Protein AF-A0A1E2VBF6-F1 (afdb_monomer_lite)

Structure (mmCIF, N/CA/C/O backbone):
data_AF-A0A1E2VBF6-F1
#
_entry.id   AF-A0A1E2VBF6-F1
#
loop_
_atom_site.group_PDB
_atom_site.id
_atom_site.type_symbol
_atom_site.label_atom_id
_atom_site.label_alt_id
_atom_site.label_comp_id
_atom_site.label_asym_id
_atom_site.label_entity_id
_atom_site.label_seq_id
_atom_site.pdbx_PDB_ins_code
_atom_site.Cartn_x
_atom_site.Cartn_y
_atom_site.Cartn_z
_atom_site.occupancy
_atom_site.B_iso_or_equiv
_atom_site.auth_seq_id
_atom_site.auth_comp_id
_atom_site.auth_asym_id
_atom_site.auth_atom_id
_atom_site.pdbx_PDB_model_num
ATOM 1 N N . MET A 1 1 ? 8.366 21.392 -8.769 1.00 51.22 1 MET A N 1
ATOM 2 C CA . MET A 1 1 ? 9.262 20.841 -9.818 1.00 51.22 1 MET A CA 1
ATOM 3 C C . MET A 1 1 ? 8.440 20.683 -11.094 1.00 51.22 1 MET A C 1
ATOM 5 O O . MET A 1 1 ? 7.279 20.326 -10.967 1.00 51.22 1 MET A O 1
ATOM 9 N N . ASN A 1 2 ? 8.958 20.987 -12.291 1.00 71.38 2 ASN A N 1
ATOM 10 C CA . ASN A 1 2 ? 8.163 20.853 -13.524 1.00 71.38 2 ASN A CA 1
ATOM 11 C C . ASN A 1 2 ? 8.163 19.385 -13.995 1.00 71.38 2 ASN A C 1
ATOM 13 O O . ASN A 1 2 ? 9.169 18.916 -14.523 1.00 71.38 2 ASN A O 1
ATOM 17 N N . LEU A 1 3 ? 7.055 18.671 -13.764 1.00 70.75 3 LEU A N 1
ATOM 18 C CA . LEU A 1 3 ? 6.887 17.255 -14.113 1.00 70.75 3 LEU A CA 1
ATOM 19 C C . LEU A 1 3 ? 7.006 16.974 -15.612 1.00 70.75 3 LEU A C 1
ATOM 21 O O . LEU A 1 3 ? 7.548 15.943 -15.992 1.00 70.75 3 LEU A O 1
ATOM 25 N N . LEU A 1 4 ? 6.558 17.909 -16.452 1.00 73.44 4 LEU A N 1
ATOM 26 C CA . LEU A 1 4 ? 6.543 17.756 -17.910 1.00 73.44 4 LEU A CA 1
ATOM 27 C C . LEU A 1 4 ? 7.954 17.611 -18.500 1.00 73.44 4 LEU A C 1
ATOM 29 O O . LEU A 1 4 ? 8.133 16.994 -19.546 1.00 73.44 4 LEU A O 1
ATOM 33 N N . LYS A 1 5 ? 8.968 18.120 -17.790 1.00 79.81 5 LYS A N 1
ATOM 34 C CA . LYS A 1 5 ? 10.377 18.054 -18.199 1.00 79.81 5 LYS A CA 1
ATOM 35 C C . LYS A 1 5 ? 11.123 16.821 -17.682 1.00 79.81 5 LYS A C 1
ATOM 37 O O . LYS A 1 5 ? 12.281 16.636 -18.054 1.00 79.81 5 LYS A O 1
ATOM 42 N N . GLN A 1 6 ? 10.515 16.018 -16.806 1.00 80.56 6 GLN A N 1
ATOM 43 C CA . GLN A 1 6 ? 11.112 14.763 -16.340 1.00 80.56 6 GLN A CA 1
ATOM 44 C C . GLN A 1 6 ? 10.943 13.666 -17.389 1.00 80.56 6 GLN A C 1
ATOM 46 O O . GLN A 1 6 ? 10.017 13.714 -18.203 1.00 80.56 6 GLN A O 1
ATOM 51 N N . THR A 1 7 ? 11.823 12.663 -17.362 1.00 84.19 7 THR A N 1
ATOM 52 C CA . THR A 1 7 ? 11.667 11.510 -18.252 1.00 84.19 7 THR A CA 1
ATOM 53 C C . THR A 1 7 ? 10.579 10.570 -17.746 1.00 84.19 7 THR A C 1
ATOM 55 O O . THR A 1 7 ? 10.354 10.440 -16.540 1.00 84.19 7 THR A O 1
ATOM 58 N N . THR A 1 8 ? 9.911 9.876 -18.659 1.00 82.12 8 THR A N 1
ATOM 59 C CA . THR A 1 8 ? 8.864 8.892 -18.344 1.00 82.12 8 THR A CA 1
ATOM 60 C C . THR A 1 8 ? 9.372 7.804 -17.391 1.00 82.12 8 THR A C 1
ATOM 62 O O . THR A 1 8 ? 8.670 7.426 -16.456 1.00 82.12 8 THR A O 1
ATOM 65 N N . GLY A 1 9 ? 10.635 7.384 -17.532 1.00 78.81 9 GLY A N 1
ATOM 66 C CA . GLY A 1 9 ? 11.294 6.455 -16.613 1.00 78.81 9 GLY A CA 1
ATOM 67 C C . GLY A 1 9 ? 11.567 7.036 -15.219 1.00 78.81 9 GLY A C 1
ATOM 68 O O . GLY A 1 9 ? 11.432 6.322 -14.229 1.00 78.81 9 GLY A O 1
ATOM 69 N N . GLN A 1 10 ? 11.912 8.326 -15.107 1.00 79.50 10 GLN A N 1
ATOM 70 C CA . GLN A 1 10 ? 12.055 8.998 -13.806 1.00 79.50 10 GLN A CA 1
ATOM 71 C C . GLN A 1 10 ? 10.709 9.103 -13.092 1.00 79.50 10 GLN A C 1
ATOM 73 O O . GLN A 1 10 ? 10.627 8.833 -11.896 1.00 79.50 10 GLN A O 1
ATOM 78 N N . LEU A 1 11 ? 9.654 9.438 -13.835 1.00 76.31 11 LEU A N 1
ATOM 79 C CA . LEU A 1 11 ? 8.300 9.509 -13.302 1.00 76.31 11 LEU A CA 1
ATOM 80 C C . LEU A 1 11 ? 7.830 8.140 -12.812 1.00 76.31 11 LEU A C 1
ATOM 82 O O . LEU A 1 11 ? 7.411 8.024 -11.666 1.00 76.31 11 LEU A O 1
ATOM 86 N N . ALA A 1 12 ? 7.981 7.098 -13.631 1.00 73.75 12 ALA A N 1
ATOM 87 C CA . ALA A 1 12 ? 7.656 5.724 -13.258 1.00 73.75 12 ALA A CA 1
ATOM 88 C C . ALA A 1 12 ? 8.435 5.234 -12.023 1.00 73.75 12 ALA A C 1
ATOM 90 O O . ALA A 1 12 ? 7.898 4.484 -11.210 1.00 73.75 12 ALA A O 1
ATOM 91 N N . LEU A 1 13 ? 9.697 5.656 -11.873 1.00 69.19 13 LEU A N 1
ATOM 92 C CA . LEU A 1 13 ? 10.543 5.262 -10.747 1.00 69.19 13 LEU A CA 1
ATOM 93 C C . LEU A 1 13 ? 10.198 6.000 -9.451 1.00 69.19 13 LEU A C 1
ATOM 95 O O . LEU A 1 13 ? 10.276 5.394 -8.392 1.00 69.19 13 LEU A O 1
ATOM 99 N N . HIS A 1 14 ? 9.892 7.295 -9.511 1.00 66.00 14 HIS A N 1
ATOM 100 C CA . HIS A 1 14 ? 9.729 8.135 -8.318 1.00 66.00 14 HIS A CA 1
ATOM 101 C C . HIS A 1 14 ? 8.273 8.364 -7.916 1.00 66.00 14 HIS A C 1
ATOM 103 O O . HIS A 1 14 ? 8.009 8.852 -6.814 1.00 66.00 14 HIS A O 1
ATOM 109 N N . HIS A 1 15 ? 7.326 8.026 -8.790 1.00 68.94 15 HIS A N 1
ATOM 110 C CA . HIS A 1 15 ? 5.907 8.258 -8.570 1.00 68.94 15 HIS A CA 1
ATOM 111 C C . HIS A 1 15 ? 5.128 6.974 -8.843 1.00 68.94 15 HIS A C 1
ATOM 113 O O . HIS A 1 15 ? 4.793 6.686 -9.989 1.00 68.94 15 HIS A O 1
ATOM 119 N N . PRO A 1 16 ? 4.794 6.221 -7.783 1.00 56.22 16 PRO A N 1
ATOM 120 C CA . PRO A 1 16 ? 4.052 4.978 -7.865 1.00 56.22 16 PRO A CA 1
ATOM 121 C C . PRO A 1 16 ? 2.836 4.980 -8.780 1.00 56.22 16 PRO A C 1
ATOM 123 O O . PRO A 1 16 ? 2.654 4.059 -9.567 1.00 56.22 16 PRO A O 1
ATOM 126 N N . LEU A 1 17 ? 2.029 6.038 -8.694 1.00 63.69 17 LEU A N 1
ATOM 127 C CA . LEU A 1 17 ? 0.827 6.194 -9.509 1.00 63.69 17 LEU A CA 1
ATOM 128 C C . LEU A 1 17 ? 1.091 6.810 -10.880 1.00 63.69 17 LEU A C 1
ATOM 130 O O . LEU A 1 17 ? 0.200 6.825 -11.725 1.00 63.69 17 LEU A O 1
ATOM 134 N N . ALA A 1 18 ? 2.306 7.301 -11.134 1.00 70.25 18 ALA A N 1
ATOM 135 C CA . ALA A 1 18 ? 2.659 7.750 -12.467 1.00 70.25 18 ALA A CA 1
ATOM 136 C C . ALA A 1 18 ? 2.707 6.582 -13.446 1.00 70.25 18 ALA A C 1
ATOM 138 O O . ALA A 1 18 ? 2.327 6.795 -14.582 1.00 70.25 18 ALA A O 1
ATOM 139 N N . THR A 1 19 ? 3.077 5.357 -13.053 1.00 69.94 19 THR A N 1
ATOM 140 C CA . THR A 1 19 ? 3.040 4.213 -13.987 1.00 69.94 19 THR A CA 1
ATOM 141 C C . THR A 1 19 ? 1.629 3.957 -14.517 1.00 69.94 19 THR A C 1
ATOM 143 O O . THR A 1 19 ? 1.453 3.812 -15.725 1.00 69.94 19 THR A O 1
ATOM 146 N N . GLN A 1 20 ? 0.615 4.004 -13.646 1.00 69.69 20 GLN A N 1
ATOM 147 C CA . GLN A 1 20 ? -0.787 3.861 -14.043 1.00 69.69 20 GLN A CA 1
ATOM 148 C C . GLN A 1 20 ? -1.240 5.018 -14.945 1.00 69.69 20 GLN A C 1
ATOM 150 O O . GLN A 1 20 ? -1.849 4.788 -15.988 1.00 69.69 20 GLN A O 1
ATOM 155 N N . THR A 1 21 ? -0.929 6.265 -14.576 1.00 72.38 21 THR A N 1
ATOM 156 C CA . THR A 1 21 ? -1.291 7.432 -15.395 1.00 72.38 21 THR A CA 1
ATOM 157 C C . THR A 1 21 ? -0.583 7.401 -16.753 1.00 72.38 21 THR A C 1
ATOM 159 O O . THR A 1 21 ? -1.238 7.564 -17.775 1.00 72.38 21 THR A O 1
ATOM 162 N N . LEU A 1 22 ? 0.716 7.086 -16.799 1.00 77.62 22 LEU A N 1
ATOM 163 C CA . LEU A 1 22 ? 1.489 6.922 -18.036 1.00 77.62 22 LEU A CA 1
ATOM 164 C C . LEU A 1 22 ? 0.888 5.828 -18.929 1.00 77.62 22 LEU A C 1
ATOM 166 O O . LEU A 1 22 ? 0.765 6.024 -20.136 1.00 77.62 22 LEU A O 1
ATOM 170 N N . LYS A 1 23 ? 0.440 4.709 -18.350 1.00 74.69 23 LYS A N 1
ATOM 171 C CA . LYS A 1 23 ? -0.248 3.646 -19.092 1.00 74.69 23 LYS A CA 1
ATOM 172 C C . LYS A 1 23 ? -1.593 4.110 -19.656 1.00 74.69 23 LYS A C 1
ATOM 174 O O . LYS A 1 23 ? -1.859 3.885 -20.832 1.00 74.69 23 LYS A O 1
ATOM 179 N N . GLN A 1 24 ? -2.412 4.820 -18.874 1.00 74.56 24 GLN A N 1
ATOM 180 C CA . GLN A 1 24 ? -3.663 5.432 -19.359 1.00 74.56 24 GLN A CA 1
ATOM 181 C C . GLN A 1 24 ? -3.430 6.424 -20.509 1.00 74.56 24 GLN A C 1
ATOM 183 O O . GLN A 1 24 ? -4.311 6.623 -21.343 1.00 74.56 24 GLN A O 1
ATOM 188 N N . MET A 1 25 ? -2.239 7.022 -20.569 1.00 72.19 25 MET A N 1
ATOM 189 C CA . MET A 1 25 ? -1.806 7.931 -21.631 1.00 72.19 25 MET A CA 1
ATOM 190 C C . MET A 1 25 ? -1.227 7.214 -22.859 1.00 72.19 25 MET A C 1
ATOM 192 O O . MET A 1 25 ? -0.804 7.883 -23.797 1.00 72.19 25 MET A O 1
ATOM 196 N N . ASN A 1 26 ? -1.173 5.876 -22.862 1.00 74.81 26 ASN A N 1
ATOM 197 C CA . ASN A 1 26 ? -0.438 5.076 -23.848 1.00 74.81 26 ASN A CA 1
ATOM 198 C C . ASN A 1 26 ? 1.043 5.486 -23.980 1.00 74.81 26 ASN A C 1
ATOM 200 O O . ASN A 1 26 ? 1.630 5.389 -25.058 1.00 74.81 26 ASN A O 1
ATOM 204 N N . ILE A 1 27 ? 1.655 5.954 -22.889 1.00 81.75 27 ILE A N 1
ATOM 205 C CA . ILE A 1 27 ? 3.069 6.321 -22.857 1.00 81.75 27 ILE A CA 1
ATOM 206 C C . ILE A 1 27 ? 3.897 5.088 -22.510 1.00 81.75 27 ILE A C 1
ATOM 208 O O . ILE A 1 27 ? 3.855 4.576 -21.390 1.00 81.75 27 ILE A O 1
ATOM 212 N N . ASP A 1 28 ? 4.703 4.648 -23.472 1.00 80.50 28 ASP A N 1
ATOM 213 C CA . ASP A 1 28 ? 5.584 3.491 -23.339 1.00 80.50 28 ASP A CA 1
ATOM 214 C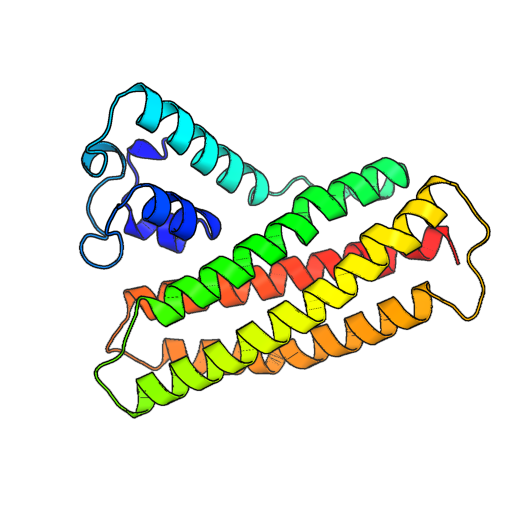 C . ASP A 1 28 ? 6.870 3.835 -22.568 1.00 80.50 28 ASP A C 1
ATOM 216 O O . ASP A 1 28 ? 7.967 3.960 -23.121 1.00 80.50 28 ASP A O 1
ATOM 220 N N . TYR A 1 29 ? 6.728 4.019 -21.257 1.00 82.62 29 TYR A N 1
ATOM 221 C CA . TYR A 1 29 ? 7.840 4.338 -20.360 1.00 82.62 29 TYR A CA 1
ATOM 222 C C . TYR A 1 29 ? 8.804 3.163 -20.137 1.00 82.62 29 TYR A C 1
ATOM 224 O O . TYR A 1 29 ? 9.914 3.378 -19.648 1.00 82.62 29 TYR A O 1
A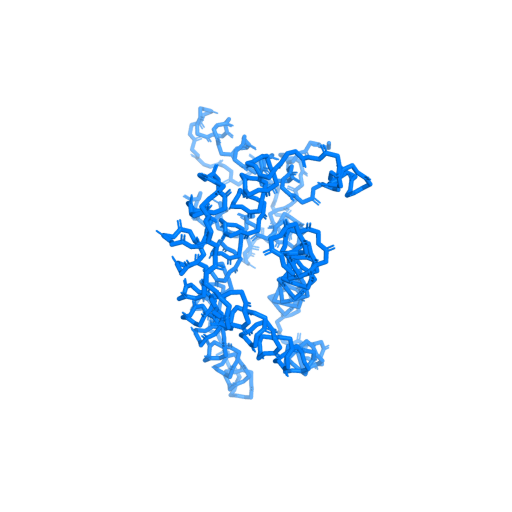TOM 232 N N . LEU A 1 30 ? 8.393 1.932 -20.466 1.00 78.88 30 LEU A N 1
ATOM 233 C CA . LEU A 1 30 ? 9.221 0.735 -20.327 1.00 78.88 30 LEU A CA 1
ATOM 234 C C . LEU A 1 30 ? 10.246 0.648 -21.459 1.00 78.88 30 LEU A C 1
ATOM 236 O O . LEU A 1 30 ? 11.426 0.417 -21.186 1.00 78.88 30 LEU A O 1
ATOM 240 N N . ASN A 1 31 ? 9.824 0.893 -22.703 1.00 80.25 31 ASN A N 1
ATOM 241 C CA . ASN A 1 31 ? 10.722 0.850 -23.858 1.00 80.25 31 ASN A CA 1
ATOM 242 C C . ASN A 1 31 ? 11.370 2.209 -24.164 1.00 80.25 31 ASN A C 1
ATOM 244 O O . ASN A 1 31 ? 12.471 2.241 -24.712 1.00 80.25 31 ASN A O 1
ATOM 248 N N . ASN A 1 32 ? 10.749 3.329 -23.766 1.00 80.62 32 ASN A N 1
ATOM 249 C CA . ASN A 1 32 ? 11.258 4.688 -24.009 1.00 80.62 32 ASN A CA 1
ATOM 250 C C . ASN A 1 32 ? 11.460 5.508 -22.712 1.00 80.62 32 ASN A C 1
ATOM 252 O O . ASN A 1 32 ? 10.979 6.639 -22.612 1.00 80.62 32 ASN A O 1
ATOM 256 N N . PRO A 1 33 ? 12.215 5.011 -21.709 1.00 80.56 33 PRO A N 1
ATOM 257 C CA . PRO A 1 33 ? 12.315 5.637 -20.382 1.00 80.56 33 PRO A CA 1
ATOM 258 C C . PRO A 1 33 ? 13.031 6.997 -20.357 1.00 80.56 33 PRO A C 1
ATOM 260 O O . PRO A 1 33 ? 12.987 7.705 -19.345 1.00 80.56 33 PRO A O 1
ATOM 263 N N . HIS A 1 34 ? 13.738 7.345 -21.435 1.00 84.25 34 HIS A N 1
ATOM 264 C CA . HIS A 1 34 ? 14.483 8.599 -21.579 1.00 84.25 34 HIS A CA 1
ATOM 265 C C . HIS A 1 34 ? 13.673 9.715 -22.246 1.00 84.25 34 HIS A C 1
ATOM 267 O O . HIS A 1 34 ? 14.097 10.868 -22.190 1.00 84.25 34 HIS A O 1
ATOM 273 N N . GLN A 1 35 ? 12.527 9.391 -22.852 1.00 85.06 35 GLN A N 1
ATOM 274 C CA . GLN A 1 35 ? 11.636 10.382 -23.449 1.00 85.06 35 GLN A CA 1
ATOM 275 C C . GLN A 1 35 ? 11.095 11.296 -22.349 1.00 85.06 35 GLN A C 1
ATOM 277 O O . GLN A 1 35 ? 10.715 10.814 -21.276 1.00 85.06 35 GLN A O 1
ATOM 282 N N . LYS A 1 36 ? 11.075 12.613 -22.576 1.00 85.81 36 LYS A N 1
ATOM 283 C CA . LYS A 1 36 ? 10.421 13.517 -21.624 1.00 85.81 36 LYS A CA 1
ATOM 284 C C . LYS A 1 36 ? 8.917 13.355 -21.690 1.00 85.81 36 LYS A C 1
ATOM 286 O O . LYS A 1 36 ? 8.367 13.070 -22.749 1.00 85.81 36 LYS A O 1
ATOM 291 N N . LEU A 1 37 ? 8.248 13.605 -20.572 1.00 79.44 37 LEU A N 1
ATOM 292 C CA . LEU A 1 37 ? 6.795 13.526 -20.519 1.00 79.44 37 LEU A CA 1
ATOM 293 C C . LEU A 1 37 ? 6.133 14.444 -21.562 1.00 79.44 37 LEU A C 1
ATOM 295 O O . LEU A 1 37 ? 5.248 13.987 -22.272 1.00 79.44 37 LEU A O 1
ATOM 299 N N . GLU A 1 38 ? 6.608 15.686 -21.717 1.00 81.56 38 GLU A N 1
ATOM 300 C CA . GLU A 1 38 ? 6.118 16.641 -22.731 1.00 81.56 38 GLU A CA 1
ATOM 301 C C . GLU A 1 38 ? 6.260 16.135 -24.177 1.00 81.56 38 GLU A C 1
ATOM 303 O O . GLU A 1 38 ? 5.438 16.452 -25.027 1.00 81.56 38 GLU A O 1
ATOM 308 N N . GLU A 1 39 ? 7.277 15.315 -24.446 1.00 80.56 39 GLU A N 1
ATOM 309 C CA . GLU A 1 39 ? 7.563 14.742 -25.768 1.00 80.56 39 GLU A CA 1
ATOM 310 C C . GLU A 1 39 ? 6.788 13.437 -26.015 1.00 80.56 39 GLU A C 1
ATOM 312 O O . GLU A 1 39 ? 6.703 12.977 -27.152 1.00 80.56 39 GLU A O 1
ATOM 317 N N . ALA A 1 40 ? 6.272 12.807 -24.956 1.00 75.00 40 ALA A N 1
ATOM 318 C CA . ALA A 1 40 ? 5.516 11.557 -25.012 1.00 75.00 40 ALA A CA 1
ATOM 319 C C . ALA A 1 40 ? 4.014 11.771 -25.246 1.00 75.00 40 ALA A C 1
ATOM 321 O O . ALA A 1 40 ? 3.311 10.840 -25.639 1.00 75.00 40 ALA A O 1
ATOM 322 N N . PHE A 1 41 ? 3.517 12.992 -25.038 1.00 74.69 41 PHE A N 1
ATOM 323 C CA . PHE A 1 41 ? 2.141 13.342 -25.357 1.00 74.69 41 PHE A CA 1
ATOM 324 C C . PHE A 1 41 ? 1.913 13.363 -26.868 1.00 74.69 41 PHE A C 1
ATOM 326 O O . PHE A 1 41 ? 2.524 14.137 -27.600 1.00 74.69 41 PHE A O 1
ATOM 333 N N . THR A 1 42 ? 0.979 12.533 -27.322 1.00 65.38 42 THR A N 1
ATOM 334 C CA . THR A 1 42 ? 0.476 12.542 -28.707 1.00 65.38 42 THR A CA 1
ATOM 335 C C . THR A 1 42 ? -0.960 13.078 -28.808 1.00 65.38 42 THR A C 1
ATOM 337 O O . THR A 1 42 ? -1.499 13.194 -29.908 1.00 65.38 42 THR A O 1
ATOM 340 N N . SER A 1 43 ? -1.564 13.422 -27.664 1.00 64.62 43 SER A N 1
ATOM 341 C CA . SER A 1 43 ? -2.959 13.857 -27.500 1.00 64.62 43 SER A CA 1
ATOM 342 C C . SER A 1 43 ? -3.112 15.386 -27.497 1.00 64.62 43 SER A C 1
ATOM 344 O O . SER A 1 43 ? -2.147 16.125 -27.685 1.00 64.62 43 SER A O 1
ATOM 346 N N . THR A 1 44 ? -4.338 15.874 -27.292 1.00 71.00 44 THR A N 1
ATOM 347 C CA . THR A 1 44 ? -4.643 17.314 -27.278 1.00 71.00 44 THR A CA 1
ATOM 348 C C . THR A 1 44 ? -4.039 18.038 -26.063 1.00 71.00 44 THR A C 1
ATOM 350 O O . THR A 1 44 ? -3.706 17.419 -25.050 1.00 71.00 44 THR A O 1
ATOM 353 N N . GLU A 1 45 ? -3.911 19.367 -26.141 1.00 70.38 45 GLU A N 1
ATOM 354 C CA . GLU A 1 45 ? -3.366 20.205 -25.056 1.00 70.38 45 GLU A CA 1
ATOM 355 C C . GLU A 1 45 ? -4.197 20.102 -23.757 1.00 70.38 45 GLU A C 1
ATOM 357 O O . GLU A 1 45 ? -3.640 20.087 -22.658 1.00 70.38 45 GLU A O 1
ATOM 362 N N . ASP A 1 46 ? -5.515 19.910 -23.874 1.00 67.81 46 ASP A N 1
ATOM 363 C CA . ASP A 1 46 ? -6.424 19.714 -22.738 1.00 67.81 46 ASP A CA 1
ATOM 364 C C . ASP A 1 46 ? -6.210 18.362 -22.031 1.00 67.81 46 ASP A C 1
ATOM 366 O O . ASP A 1 46 ? -6.234 18.292 -20.796 1.00 67.81 46 ASP A O 1
ATOM 370 N N . ASP A 1 47 ? -5.930 17.291 -22.787 1.00 67.69 47 ASP A N 1
ATOM 371 C CA . ASP A 1 47 ? -5.582 15.980 -22.220 1.00 67.69 47 ASP A CA 1
ATOM 372 C C . ASP A 1 47 ? -4.272 16.062 -21.427 1.00 67.69 47 ASP A C 1
ATOM 374 O O . ASP A 1 47 ? -4.162 15.529 -20.318 1.00 67.69 47 ASP A O 1
ATOM 378 N N . MET A 1 48 ? -3.296 16.803 -21.959 1.00 67.56 48 MET A N 1
ATOM 379 C CA . MET A 1 48 ? -2.018 17.058 -21.299 1.00 67.56 48 MET A CA 1
ATOM 380 C C . MET A 1 48 ? -2.188 17.813 -19.978 1.00 67.56 48 MET A C 1
ATOM 382 O O . MET A 1 48 ? -1.580 17.443 -18.968 1.00 67.56 48 MET A O 1
ATOM 386 N N . ILE A 1 49 ? -3.033 18.843 -19.941 1.00 69.94 49 ILE A N 1
ATOM 387 C CA . ILE A 1 49 ? -3.312 19.603 -18.716 1.00 69.94 49 ILE A CA 1
ATOM 388 C C . ILE A 1 49 ? -4.004 18.715 -17.679 1.00 69.94 49 ILE A C 1
ATOM 390 O O . ILE A 1 49 ? -3.541 18.625 -16.541 1.00 69.94 49 ILE A O 1
ATOM 394 N N . ARG A 1 50 ? -5.068 18.002 -18.057 1.00 70.44 50 ARG A N 1
ATOM 395 C CA . ARG A 1 50 ? -5.820 17.142 -17.131 1.00 70.44 50 ARG A CA 1
ATOM 396 C C . ARG A 1 50 ? -4.955 16.025 -16.542 1.00 70.44 50 ARG A C 1
ATOM 398 O O . ARG A 1 50 ? -5.040 15.732 -15.350 1.00 70.44 50 ARG A O 1
ATOM 405 N N . MET A 1 51 ? -4.104 15.408 -17.354 1.00 68.31 51 MET A N 1
ATOM 406 C CA . MET A 1 51 ? -3.277 14.280 -16.916 1.00 68.31 51 MET A CA 1
ATOM 407 C C . MET A 1 51 ? -2.014 14.728 -16.175 1.00 68.31 51 MET A C 1
ATOM 409 O O . MET A 1 51 ? -1.600 14.077 -15.216 1.00 68.31 51 MET A O 1
ATOM 413 N N . SER A 1 52 ? -1.441 15.885 -16.519 1.00 66.69 52 SER A N 1
ATOM 414 C CA . SER A 1 52 ? -0.393 16.496 -15.692 1.00 66.69 52 SER A CA 1
ATOM 415 C C . SER A 1 52 ? -0.924 16.904 -14.316 1.00 66.69 52 SER A C 1
ATOM 417 O O . SER A 1 52 ? -0.235 16.687 -13.323 1.00 66.69 52 SER A O 1
ATOM 419 N N . GLN A 1 53 ? -2.169 17.383 -14.217 1.00 69.31 53 GLN A N 1
ATOM 420 C CA . GLN A 1 53 ? -2.837 17.609 -12.932 1.00 69.31 53 GLN A CA 1
ATOM 421 C C . GLN A 1 53 ? -2.997 16.314 -12.129 1.00 69.31 53 GLN A C 1
ATOM 423 O O . GLN A 1 53 ? -2.703 16.321 -10.938 1.00 69.31 53 GLN A O 1
ATOM 428 N N . GLN A 1 54 ? -3.371 15.195 -12.761 1.00 68.69 54 GLN A N 1
ATOM 429 C CA . GLN A 1 54 ? -3.405 13.892 -12.083 1.00 68.69 54 GLN A CA 1
ATOM 430 C C . GLN A 1 54 ? -2.022 13.470 -11.570 1.00 68.69 54 GLN A C 1
ATOM 432 O O . GLN A 1 54 ? -1.907 13.047 -10.425 1.00 68.69 54 GLN A O 1
ATOM 437 N N . LEU A 1 55 ? -0.958 13.641 -12.360 1.00 66.56 55 LEU A N 1
ATOM 438 C CA . LEU A 1 55 ? 0.414 13.345 -11.927 1.00 66.56 55 LEU A CA 1
ATOM 439 C C . LEU A 1 55 ? 0.884 14.251 -10.775 1.00 66.56 55 LEU A C 1
ATOM 441 O O . LEU A 1 55 ? 1.563 13.778 -9.864 1.00 66.56 55 LEU A O 1
ATOM 445 N N . ILE A 1 56 ? 0.511 15.534 -10.783 1.00 64.75 56 ILE A N 1
ATOM 446 C CA . ILE A 1 56 ? 0.778 16.471 -9.678 1.00 64.75 56 ILE A CA 1
ATOM 447 C C . ILE A 1 56 ? -0.001 16.056 -8.433 1.00 64.75 56 ILE A C 1
ATOM 449 O O . ILE A 1 56 ? 0.562 16.021 -7.343 1.00 64.75 56 ILE A O 1
ATOM 453 N N . GLN A 1 57 ? -1.274 15.698 -8.583 1.00 65.38 57 GLN A N 1
ATOM 454 C CA . GLN A 1 57 ? -2.092 15.236 -7.472 1.00 65.38 57 GLN A CA 1
ATOM 455 C C . GLN A 1 57 ? -1.477 13.970 -6.865 1.00 65.38 57 GLN A C 1
ATOM 457 O O . GLN A 1 57 ? -1.223 13.955 -5.665 1.00 65.38 57 GLN A O 1
ATOM 462 N N . ASN A 1 58 ? -1.080 13.006 -7.706 1.00 63.72 58 ASN A N 1
ATOM 463 C CA . ASN A 1 58 ? -0.299 11.808 -7.367 1.00 63.72 58 ASN A CA 1
ATOM 464 C C . ASN A 1 58 ? 1.010 12.126 -6.613 1.00 63.72 58 ASN A C 1
ATOM 466 O O . ASN A 1 58 ? 1.373 11.405 -5.686 1.00 63.72 58 ASN A O 1
ATOM 470 N N . GLN A 1 59 ? 1.708 13.213 -6.960 1.00 60.75 59 GLN A N 1
ATOM 471 C CA . GLN A 1 59 ? 2.871 13.699 -6.208 1.00 60.75 59 GLN A CA 1
ATOM 472 C C . GLN A 1 59 ? 2.510 14.285 -4.841 1.00 60.75 59 GLN A C 1
ATOM 474 O O . GLN A 1 59 ? 3.242 14.057 -3.879 1.00 60.75 59 GLN A O 1
ATOM 479 N N . CYS A 1 60 ? 1.407 15.026 -4.735 1.00 53.53 60 CYS A N 1
ATOM 480 C CA . CYS A 1 60 ? 0.946 15.597 -3.470 1.00 53.53 60 CYS A CA 1
ATOM 481 C C . CYS A 1 60 ? 0.563 14.517 -2.446 1.00 53.53 60 CYS A C 1
ATOM 483 O O . CYS A 1 60 ? 0.772 14.727 -1.257 1.00 53.53 60 CYS A O 1
ATOM 485 N N . TYR A 1 61 ? 0.098 13.339 -2.881 1.00 53.19 61 TYR A N 1
ATOM 486 C CA . TYR A 1 61 ? -0.079 12.192 -1.975 1.00 53.19 61 TYR A CA 1
ATOM 487 C C . TYR A 1 61 ? 1.253 11.662 -1.418 1.00 53.19 61 TYR A C 1
ATOM 489 O O . TYR A 1 61 ? 1.280 11.073 -0.343 1.00 53.19 61 TYR A O 1
ATOM 497 N N . ALA A 1 62 ? 2.367 11.847 -2.132 1.00 48.94 62 ALA A N 1
ATOM 498 C CA . ALA A 1 62 ? 3.687 11.388 -1.701 1.00 48.94 62 ALA A CA 1
ATOM 499 C C . ALA A 1 62 ? 4.461 12.432 -0.878 1.00 48.94 62 ALA A C 1
ATOM 501 O O . ALA A 1 62 ? 5.402 12.049 -0.181 1.00 48.94 62 ALA A O 1
ATOM 502 N N . SER A 1 63 ? 4.101 13.720 -0.956 1.00 45.28 63 SER A N 1
ATOM 503 C CA . SER A 1 63 ? 4.724 14.756 -0.129 1.00 45.28 63 SER A CA 1
ATOM 504 C C . SER A 1 63 ? 4.282 14.613 1.322 1.00 45.28 63 SER A C 1
ATOM 506 O O . SER A 1 63 ? 3.086 14.554 1.594 1.00 45.28 63 SER A O 1
ATOM 508 N N . GLU A 1 64 ? 5.264 14.574 2.218 1.00 47.4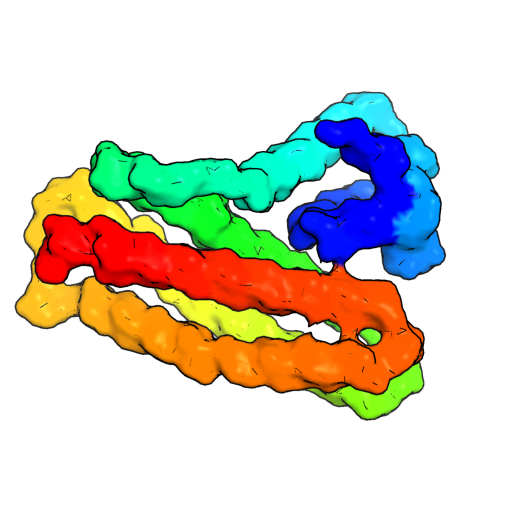7 64 GLU A N 1
ATOM 509 C CA . GLU A 1 64 ? 5.131 14.584 3.674 1.00 47.47 64 GLU A CA 1
ATOM 510 C C . GLU A 1 64 ? 4.215 15.743 4.107 1.00 47.47 64 GLU A C 1
ATOM 512 O O . GLU A 1 64 ? 4.655 16.882 4.269 1.00 47.47 64 GLU A O 1
ATOM 517 N N . GLN A 1 65 ? 2.913 15.477 4.263 1.00 51.06 65 GLN A N 1
ATOM 518 C CA . GLN A 1 65 ? 2.152 16.235 5.243 1.00 51.06 65 GLN A CA 1
ATOM 519 C C . GLN A 1 65 ? 2.759 15.867 6.587 1.00 51.06 65 GLN A C 1
ATOM 521 O O . GLN A 1 65 ? 2.930 14.691 6.892 1.00 51.06 65 GLN A O 1
ATOM 526 N N . ASP A 1 66 ? 3.185 16.888 7.319 1.00 51.53 66 ASP A N 1
ATOM 527 C CA . ASP A 1 66 ? 3.854 16.731 8.596 1.00 51.53 66 ASP A CA 1
ATOM 528 C C . ASP A 1 66 ? 2.913 15.976 9.551 1.00 51.53 66 ASP A C 1
ATOM 530 O O . ASP A 1 66 ? 1.942 16.539 10.068 1.00 51.53 66 ASP A O 1
ATOM 534 N N . ASP A 1 67 ? 3.183 14.678 9.750 1.00 58.69 67 ASP A N 1
ATOM 535 C CA . ASP A 1 67 ? 2.435 13.784 10.647 1.00 58.69 67 ASP A CA 1
ATOM 536 C C . ASP A 1 67 ? 2.398 14.332 12.095 1.00 58.69 67 ASP A C 1
ATOM 538 O O . ASP A 1 67 ? 1.632 13.852 12.938 1.00 58.69 67 ASP A O 1
ATOM 542 N N . SER A 1 68 ? 3.198 15.368 12.388 1.00 60.03 68 SER A N 1
ATOM 543 C CA . SER A 1 68 ? 3.267 16.098 13.654 1.00 60.03 68 SER A CA 1
ATOM 544 C C . SER A 1 68 ? 1.902 16.559 14.183 1.00 60.03 68 SER A C 1
ATOM 546 O O . SER A 1 68 ? 1.702 16.546 15.400 1.00 60.03 68 SER A O 1
ATOM 548 N N . ASN A 1 69 ? 0.932 16.854 13.306 1.00 77.19 69 ASN A N 1
ATOM 549 C CA . ASN A 1 69 ? -0.385 17.373 13.700 1.00 77.19 69 ASN A CA 1
ATOM 550 C C . ASN A 1 69 ? -1.522 16.334 13.700 1.00 77.19 69 ASN A C 1
ATOM 552 O O . ASN A 1 69 ? -2.651 16.673 14.059 1.00 77.19 69 ASN A O 1
ATOM 556 N N . LEU A 1 70 ? -1.276 15.059 13.367 1.00 80.12 70 LEU A N 1
ATOM 557 C CA . LEU A 1 70 ? -2.348 14.043 13.300 1.00 80.12 70 LEU A CA 1
ATOM 558 C C . LEU A 1 70 ? -3.066 13.820 14.640 1.00 80.12 70 LEU A C 1
ATOM 560 O O . LEU A 1 70 ? -4.235 13.438 14.683 1.00 80.12 70 LEU A O 1
ATOM 564 N N . LYS A 1 71 ? -2.387 14.086 15.761 1.00 79.75 71 LYS A N 1
ATOM 565 C CA . LYS A 1 71 ? -2.990 14.005 17.101 1.00 79.75 71 LYS A CA 1
ATOM 566 C C . LYS A 1 71 ? -4.023 15.104 17.356 1.00 79.75 71 LYS A C 1
ATOM 568 O O . LYS A 1 71 ? -4.910 14.900 18.179 1.00 79.75 71 LYS A O 1
ATOM 573 N N . GLU A 1 72 ? -3.926 16.228 16.653 1.00 86.81 72 GLU A N 1
ATOM 574 C CA . GLU A 1 72 ? -4.850 17.361 16.772 1.00 86.81 72 GLU A CA 1
ATOM 575 C C . GLU A 1 72 ? -6.110 17.178 15.919 1.00 86.81 72 GLU A C 1
ATOM 577 O O . GLU A 1 72 ? -7.112 17.860 16.133 1.00 86.81 72 GLU A O 1
ATOM 582 N N . TYR A 1 73 ? -6.092 16.237 14.970 1.00 88.94 73 TYR A N 1
ATOM 583 C CA . TYR A 1 73 ? -7.242 15.961 14.119 1.00 88.94 73 TYR A CA 1
ATOM 584 C C . TYR A 1 73 ? -8.396 15.425 14.966 1.00 88.94 73 TYR A C 1
ATOM 586 O O . TYR A 1 73 ? -8.219 14.536 15.810 1.00 88.94 73 TYR A O 1
ATOM 594 N N . SER A 1 74 ? -9.612 15.905 14.695 1.00 93.25 74 SER A N 1
ATOM 595 C CA . SER A 1 74 ? -10.827 15.227 15.154 1.00 93.25 74 SER A CA 1
ATOM 596 C C . SER A 1 74 ? -10.884 13.804 14.589 1.00 93.25 74 SER A C 1
ATOM 598 O O . SER A 1 74 ? -10.227 13.492 13.597 1.00 93.25 74 SER A O 1
ATOM 600 N N . THR A 1 75 ? -11.670 12.921 15.208 1.00 93.81 75 THR A N 1
ATOM 601 C CA . THR A 1 75 ? -11.813 11.538 14.721 1.00 93.81 75 THR A CA 1
ATOM 602 C C . THR A 1 75 ? -12.236 11.500 13.254 1.00 93.81 75 THR A C 1
ATOM 604 O O . THR A 1 75 ? -11.639 10.761 12.479 1.00 93.81 75 THR A O 1
ATOM 607 N N . SER A 1 76 ? -13.209 12.323 12.853 1.00 94.12 76 SER A N 1
ATOM 608 C CA . SER A 1 76 ? -13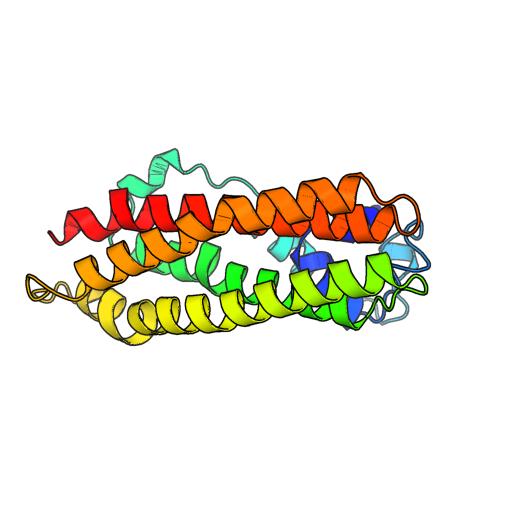.671 12.363 11.464 1.00 94.12 76 SER A CA 1
ATOM 609 C C . SER A 1 76 ? -12.572 12.818 10.507 1.00 94.12 76 SER A C 1
ATOM 611 O O . SER A 1 76 ? -12.357 12.159 9.502 1.00 94.12 76 SER A O 1
ATOM 613 N N . GLN A 1 77 ? -11.816 13.866 10.854 1.00 92.19 77 GLN A N 1
ATOM 614 C CA . GLN A 1 77 ? -10.688 14.321 10.030 1.00 92.19 77 GLN A CA 1
ATOM 615 C C . GLN A 1 77 ? -9.599 13.253 9.893 1.00 92.19 77 GLN A C 1
ATOM 617 O O . GLN A 1 77 ? -9.015 13.113 8.824 1.00 92.19 77 GLN A O 1
ATOM 622 N N . LEU A 1 78 ? -9.313 12.509 10.966 1.00 90.38 78 LEU A N 1
ATOM 623 C CA . LEU A 1 78 ? -8.312 11.446 10.932 1.00 90.38 78 LEU A CA 1
ATOM 624 C C . LEU A 1 78 ? -8.770 10.264 10.070 1.00 90.38 78 LEU A C 1
ATOM 626 O O . LEU A 1 78 ? -7.974 9.745 9.297 1.00 90.38 78 LEU A O 1
ATOM 630 N N . ILE A 1 79 ? -10.046 9.883 10.154 1.00 95.25 79 ILE A N 1
ATOM 631 C CA . ILE A 1 79 ? -10.643 8.861 9.285 1.00 95.25 79 ILE A CA 1
ATOM 632 C C . ILE A 1 79 ? -10.614 9.317 7.823 1.00 95.25 79 ILE A C 1
ATOM 634 O O . ILE A 1 79 ? -10.130 8.578 6.973 1.00 95.25 79 ILE A O 1
ATOM 638 N N . ASP A 1 80 ? -11.057 10.541 7.523 1.00 90.44 80 ASP A N 1
ATOM 639 C CA . ASP A 1 80 ? -11.037 11.079 6.156 1.00 90.44 80 ASP A CA 1
ATOM 640 C C . ASP A 1 80 ? -9.609 11.099 5.589 1.00 90.44 80 ASP A C 1
ATOM 642 O O . ASP A 1 80 ? -9.388 10.745 4.428 1.00 90.44 80 ASP A O 1
ATOM 646 N N . TYR A 1 81 ? -8.625 11.453 6.424 1.00 87.44 81 TYR A N 1
ATOM 647 C CA . TYR A 1 81 ? -7.210 11.377 6.073 1.00 87.44 81 TYR A CA 1
ATOM 648 C C . TYR A 1 81 ? -6.770 9.940 5.779 1.00 87.44 81 TYR A C 1
ATOM 650 O O . TYR A 1 81 ? -6.149 9.717 4.745 1.00 87.44 81 TYR A O 1
ATOM 658 N N . ILE A 1 82 ? -7.113 8.963 6.625 1.00 90.31 82 ILE A N 1
ATOM 659 C CA . ILE A 1 82 ? -6.756 7.551 6.415 1.00 90.31 82 ILE A CA 1
ATOM 660 C C . ILE A 1 82 ? -7.339 7.016 5.104 1.00 90.31 82 ILE A C 1
ATOM 662 O O . ILE A 1 82 ? -6.617 6.439 4.285 1.00 90.31 82 ILE A O 1
ATOM 666 N N . LEU A 1 83 ? -8.622 7.282 4.861 1.00 91.50 83 LEU A N 1
ATOM 667 C CA . LEU A 1 83 ? -9.324 6.860 3.652 1.00 91.50 83 LEU A CA 1
ATOM 668 C C . LEU A 1 83 ? -8.663 7.416 2.389 1.00 91.50 83 LEU A C 1
ATOM 670 O O . LEU A 1 83 ? -8.388 6.684 1.434 1.00 91.50 83 LEU A O 1
ATOM 674 N N . TRP A 1 84 ? -8.386 8.718 2.393 1.00 85.31 84 TRP A N 1
ATOM 675 C CA . TRP A 1 84 ? -7.830 9.417 1.242 1.00 85.31 84 TRP A CA 1
ATOM 676 C C . TRP A 1 84 ? -6.337 9.125 1.033 1.00 85.31 84 TRP A C 1
ATOM 678 O O . TRP A 1 84 ? -5.910 8.865 -0.093 1.00 85.31 84 TRP A O 1
ATOM 688 N N . ARG A 1 85 ? -5.528 9.155 2.098 1.00 83.31 85 ARG A N 1
ATOM 689 C CA . ARG A 1 85 ? -4.065 9.034 2.014 1.00 83.31 85 ARG A CA 1
ATOM 690 C C . ARG A 1 85 ? -3.589 7.590 1.955 1.00 83.31 85 ARG A C 1
ATOM 692 O O . ARG A 1 85 ? -2.585 7.341 1.287 1.00 83.31 85 ARG A O 1
ATOM 699 N N . TYR A 1 86 ? -4.253 6.663 2.642 1.00 88.88 86 TYR A N 1
ATOM 700 C CA . TYR A 1 86 ? -3.799 5.276 2.751 1.00 88.88 86 TYR A CA 1
ATOM 701 C C . TYR A 1 86 ? -4.718 4.313 2.016 1.00 88.88 86 TYR A C 1
ATOM 703 O O . TYR A 1 86 ? -4.242 3.666 1.091 1.00 88.88 86 TYR A O 1
ATOM 711 N N . HIS A 1 87 ? -6.019 4.249 2.309 1.00 95.75 87 HIS A N 1
ATOM 712 C CA . HIS A 1 87 ? -6.872 3.207 1.715 1.00 95.75 87 HIS A CA 1
ATOM 713 C C . HIS A 1 87 ? -6.963 3.317 0.192 1.00 95.75 87 HIS A C 1
ATOM 715 O O . HIS A 1 87 ? -6.694 2.362 -0.542 1.00 95.75 87 HIS A O 1
ATOM 721 N N . GLN A 1 88 ? -7.305 4.507 -0.310 1.00 87.62 88 GLN A N 1
ATOM 722 C CA . GLN A 1 88 ? -7.331 4.768 -1.749 1.00 87.62 88 GLN A CA 1
ATOM 723 C C . GLN A 1 88 ? -5.956 4.519 -2.386 1.00 87.62 88 GLN A C 1
ATOM 725 O O . GLN A 1 88 ? -5.857 3.975 -3.489 1.00 87.62 88 GLN A O 1
ATOM 730 N N . TRP A 1 89 ? -4.892 4.899 -1.682 1.00 86.00 89 TRP A N 1
ATOM 731 C CA . TRP A 1 89 ? -3.529 4.796 -2.177 1.00 86.00 89 TRP A CA 1
ATOM 732 C C . TRP A 1 89 ? -3.031 3.351 -2.242 1.00 86.00 89 TRP A C 1
ATOM 734 O O . TRP A 1 89 ? -2.445 2.964 -3.247 1.00 86.00 89 TRP A O 1
ATOM 744 N N . HIS A 1 90 ? -3.316 2.522 -1.238 1.00 93.44 90 HIS A N 1
ATOM 745 C CA . HIS A 1 90 ? -2.956 1.106 -1.216 1.00 93.44 90 HIS A CA 1
ATOM 746 C C . HIS A 1 90 ? -3.616 0.337 -2.354 1.00 93.44 90 HIS A C 1
ATOM 748 O O . HIS A 1 90 ? -2.933 -0.415 -3.051 1.00 93.44 90 HIS A O 1
ATOM 754 N N . ARG A 1 91 ? -4.907 0.588 -2.613 1.00 92.62 91 ARG A N 1
ATOM 755 C CA . ARG A 1 91 ? -5.611 0.028 -3.779 1.00 92.62 91 ARG A CA 1
ATOM 756 C C . ARG A 1 91 ? -4.882 0.365 -5.075 1.00 92.62 91 ARG A C 1
ATOM 758 O O . ARG A 1 91 ? -4.640 -0.506 -5.906 1.00 92.62 91 ARG A O 1
ATOM 765 N N . ALA A 1 92 ? -4.489 1.625 -5.234 1.00 84.31 92 ALA A N 1
ATOM 766 C CA . ALA A 1 92 ? -3.799 2.083 -6.429 1.00 84.31 92 ALA A CA 1
ATOM 767 C C . ALA A 1 92 ? -2.364 1.517 -6.541 1.00 84.31 92 ALA A C 1
ATOM 769 O O . ALA A 1 92 ? -1.971 1.067 -7.616 1.00 84.31 92 ALA A O 1
ATOM 770 N N . GLN A 1 93 ? -1.609 1.448 -5.438 1.00 87.94 93 GLN A N 1
ATOM 771 C CA . GLN A 1 93 ? -0.270 0.844 -5.377 1.00 87.94 93 GLN A CA 1
ATOM 772 C C . GLN A 1 93 ? -0.284 -0.637 -5.769 1.00 87.94 93 GLN A C 1
ATOM 774 O O . GLN A 1 93 ? 0.529 -1.073 -6.584 1.00 87.94 93 GLN A O 1
ATOM 779 N N . LEU A 1 94 ? -1.201 -1.409 -5.186 1.00 93.31 94 LEU A N 1
ATOM 780 C CA . LEU A 1 94 ? -1.304 -2.846 -5.419 1.00 93.31 94 LEU A CA 1
ATOM 781 C C . LEU A 1 94 ? -1.752 -3.147 -6.851 1.00 93.31 94 LEU A C 1
ATOM 783 O O . LEU A 1 94 ? -1.129 -3.974 -7.515 1.00 93.31 94 LEU A O 1
ATOM 787 N N . ASN A 1 95 ? -2.736 -2.408 -7.372 1.00 88.94 95 ASN A N 1
ATOM 788 C CA . ASN A 1 95 ? -3.143 -2.521 -8.774 1.00 88.94 95 ASN A CA 1
ATOM 789 C C . ASN A 1 95 ? -1.987 -2.192 -9.731 1.00 88.94 95 ASN A C 1
ATOM 791 O O . ASN A 1 95 ? -1.735 -2.947 -10.667 1.00 88.94 95 ASN A O 1
ATOM 795 N N . ALA A 1 96 ? -1.232 -1.119 -9.471 1.00 84.94 96 ALA A N 1
ATOM 796 C CA . ALA A 1 96 ? -0.079 -0.754 -10.292 1.00 84.94 96 ALA A CA 1
ATOM 797 C C . ALA A 1 96 ? 1.024 -1.831 -10.277 1.00 84.94 96 ALA A C 1
ATOM 799 O O . ALA A 1 96 ? 1.672 -2.060 -11.298 1.00 84.94 96 ALA A O 1
ATOM 800 N N . LEU A 1 97 ? 1.238 -2.509 -9.143 1.00 91.06 97 LEU A N 1
ATOM 801 C CA . LEU A 1 97 ? 2.171 -3.635 -9.040 1.00 91.06 97 LEU A CA 1
ATOM 802 C C . LEU A 1 97 ? 1.708 -4.849 -9.856 1.00 91.06 97 LEU A C 1
ATOM 804 O O . LEU A 1 97 ? 2.532 -5.447 -10.546 1.00 91.06 97 LEU A O 1
ATOM 808 N N . VAL A 1 98 ? 0.417 -5.199 -9.800 1.00 89.00 98 VAL A N 1
ATOM 809 C CA . VAL A 1 98 ? -0.162 -6.281 -10.619 1.00 89.00 98 VAL A CA 1
ATOM 810 C C . VAL A 1 98 ? 0.013 -5.968 -12.103 1.00 89.00 98 VAL A C 1
ATOM 812 O O . VAL A 1 98 ? 0.587 -6.774 -12.831 1.00 89.00 98 VAL A O 1
ATOM 815 N N . GLU A 1 99 ? -0.388 -4.771 -12.535 1.00 86.44 99 GLU A N 1
ATOM 816 C CA . GLU A 1 99 ? -0.273 -4.353 -13.935 1.00 86.44 99 GLU A CA 1
ATOM 817 C C . GLU A 1 99 ? 1.178 -4.381 -14.429 1.00 86.44 99 GLU A C 1
ATOM 819 O O . GLU A 1 99 ? 1.450 -4.904 -15.507 1.00 86.44 99 GLU A O 1
ATOM 824 N N . LEU A 1 100 ? 2.126 -3.882 -13.629 1.00 86.38 100 LEU A N 1
ATOM 825 C CA . LEU A 1 100 ? 3.546 -3.894 -13.986 1.00 86.38 100 LEU A CA 1
ATOM 826 C C . LEU A 1 100 ? 4.082 -5.320 -14.185 1.00 86.38 100 LEU A C 1
ATOM 828 O O . LEU A 1 100 ? 4.899 -5.556 -15.079 1.00 86.38 100 LEU A O 1
ATOM 832 N N . LEU A 1 101 ? 3.647 -6.266 -13.350 1.00 87.38 101 LEU A N 1
ATOM 833 C CA . LEU A 1 101 ? 4.041 -7.673 -13.447 1.00 87.38 101 LEU A CA 1
ATOM 834 C C . LEU A 1 101 ? 3.382 -8.378 -14.634 1.00 87.38 101 LEU A C 1
ATOM 836 O O . LEU A 1 101 ? 3.977 -9.305 -15.182 1.00 87.38 101 LEU A O 1
ATOM 840 N N . ASP A 1 102 ? 2.177 -7.981 -15.027 1.00 84.69 102 ASP A N 1
ATOM 841 C CA . ASP A 1 102 ? 1.464 -8.555 -16.172 1.00 84.69 102 ASP A CA 1
ATOM 842 C C . ASP A 1 102 ? 2.004 -8.033 -17.509 1.00 84.69 102 ASP A C 1
ATOM 844 O O . ASP A 1 102 ? 2.179 -8.811 -18.447 1.00 84.69 102 ASP A O 1
ATOM 848 N N . ASP A 1 103 ? 2.363 -6.750 -17.570 1.00 81.75 103 ASP A N 1
ATOM 849 C CA . ASP A 1 103 ? 2.892 -6.107 -18.778 1.00 81.75 103 ASP A CA 1
ATOM 850 C C . ASP A 1 103 ? 4.364 -6.458 -19.059 1.00 81.75 103 ASP A C 1
ATOM 852 O O . ASP A 1 103 ? 4.869 -6.177 -20.148 1.00 81.75 103 ASP A O 1
ATOM 856 N N . THR A 1 104 ? 5.072 -7.071 -18.101 1.00 78.62 104 THR A N 1
ATOM 857 C CA . THR A 1 104 ? 6.513 -7.352 -18.220 1.00 78.62 104 THR A CA 1
ATOM 858 C C . THR A 1 104 ? 6.832 -8.853 -18.240 1.00 78.62 104 THR A C 1
ATOM 860 O O . THR A 1 104 ? 7.394 -9.379 -17.272 1.00 78.62 104 THR A O 1
ATOM 863 N N . PRO A 1 105 ? 6.562 -9.573 -19.345 1.00 74.69 105 PRO A N 1
ATOM 864 C CA . PRO A 1 105 ? 6.991 -10.959 -19.476 1.00 74.69 105 PRO A CA 1
ATOM 865 C C . PRO A 1 105 ? 8.526 -11.049 -19.493 1.00 74.69 105 PRO A C 1
ATOM 867 O O . PRO A 1 105 ? 9.199 -10.366 -20.267 1.00 74.69 105 PRO A O 1
ATOM 870 N N . SER A 1 106 ? 9.111 -11.903 -18.648 1.00 75.62 106 SER A N 1
ATOM 871 C CA . SER A 1 106 ? 10.544 -12.219 -18.727 1.00 75.62 106 SER A CA 1
ATOM 872 C C . SER A 1 106 ? 10.825 -13.318 -19.756 1.00 75.62 106 SER A C 1
ATOM 874 O O . SER A 1 106 ? 10.010 -14.211 -19.951 1.00 75.62 106 SER A O 1
ATOM 876 N N . GLN A 1 107 ? 11.993 -13.271 -20.404 1.00 74.94 107 GLN A N 1
ATOM 877 C CA . GLN A 1 107 ? 12.485 -14.321 -21.309 1.00 74.94 107 GLN A CA 1
ATOM 878 C C . GLN A 1 107 ? 13.364 -15.369 -20.598 1.00 74.94 107 GLN A C 1
ATOM 880 O O . GLN A 1 107 ? 13.849 -16.294 -21.243 1.00 74.94 107 GLN A O 1
ATOM 885 N N . HIS A 1 108 ? 13.584 -15.223 -19.286 1.00 81.25 108 HIS A N 1
ATOM 886 C CA . HIS A 1 108 ? 14.425 -16.112 -18.482 1.00 81.25 108 HIS A CA 1
ATOM 887 C C . HIS A 1 108 ? 13.603 -16.823 -17.401 1.00 81.25 108 HIS A C 1
ATOM 889 O O . HIS A 1 108 ? 12.951 -16.162 -16.592 1.00 81.25 108 HIS A O 1
ATOM 895 N N . ASP A 1 109 ? 13.691 -18.153 -17.342 1.00 83.44 109 ASP A N 1
ATOM 896 C CA . ASP A 1 109 ? 12.865 -19.006 -16.470 1.00 83.44 109 ASP A CA 1
ATOM 897 C C . ASP A 1 109 ? 12.951 -18.632 -14.979 1.00 83.44 109 ASP A C 1
ATOM 899 O O . ASP A 1 109 ? 11.928 -18.496 -14.306 1.00 83.44 109 ASP A O 1
ATOM 903 N N . ASP A 1 110 ? 14.158 -18.387 -14.455 1.00 83.56 110 ASP A N 1
ATOM 904 C CA . ASP A 1 110 ? 14.351 -18.014 -13.043 1.00 83.56 110 ASP A CA 1
ATOM 905 C C . ASP A 1 110 ? 13.672 -16.686 -12.694 1.00 83.56 110 ASP A C 1
ATOM 907 O O . ASP A 1 110 ? 13.122 -16.504 -11.602 1.00 83.56 110 ASP A O 1
ATOM 911 N N . GLN A 1 111 ? 13.677 -15.749 -13.639 1.00 82.44 111 GLN A N 1
ATOM 912 C CA . GLN A 1 111 ? 13.036 -14.460 -13.458 1.00 82.44 111 GLN A CA 1
ATOM 913 C C . GLN A 1 111 ? 11.519 -14.559 -13.626 1.00 82.44 111 GLN A C 1
ATOM 915 O O . GLN A 1 111 ? 10.795 -13.947 -12.842 1.00 82.44 111 GLN A O 1
ATOM 920 N N . GLN A 1 112 ? 11.030 -15.345 -14.589 1.00 86.25 112 GLN A N 1
ATOM 921 C CA . GLN A 1 112 ? 9.602 -15.644 -14.713 1.00 86.25 112 GLN A CA 1
ATOM 922 C C . GLN A 1 112 ? 9.060 -16.257 -13.418 1.00 86.25 112 GLN A C 1
ATOM 924 O O . GLN A 1 112 ? 7.980 -15.885 -12.953 1.00 86.25 112 GLN A O 1
ATOM 929 N N . ARG A 1 113 ? 9.833 -17.150 -12.790 1.00 90.38 113 ARG A N 1
ATOM 930 C CA . ARG A 1 113 ? 9.490 -17.737 -11.496 1.00 90.38 113 ARG A CA 1
ATOM 931 C C . ARG A 1 113 ? 9.435 -16.687 -10.388 1.00 90.38 113 ARG A C 1
ATOM 933 O O . ARG A 1 113 ? 8.437 -16.631 -9.677 1.00 90.38 113 ARG A O 1
ATOM 940 N N . LEU A 1 114 ? 10.453 -15.829 -10.265 1.00 91.56 114 LEU A N 1
ATOM 941 C CA . LEU A 1 114 ? 10.450 -14.736 -9.282 1.00 91.56 114 LEU A CA 1
ATOM 942 C C . LEU A 1 114 ? 9.256 -13.789 -9.485 1.00 91.56 114 LEU A C 1
ATOM 944 O O . LEU A 1 114 ? 8.563 -13.472 -8.524 1.00 91.56 114 LEU A O 1
ATOM 948 N N . GLN A 1 115 ? 8.981 -13.366 -10.720 1.00 90.56 115 GLN A N 1
ATOM 949 C CA . GLN A 1 115 ? 7.832 -12.510 -11.031 1.00 90.56 115 GLN A CA 1
ATOM 950 C C . GLN A 1 115 ? 6.504 -13.194 -10.695 1.00 90.56 115 GLN A C 1
ATOM 952 O O . GLN A 1 115 ? 5.614 -12.547 -10.154 1.00 90.56 115 GLN A O 1
ATOM 957 N N . SER A 1 116 ? 6.380 -14.498 -10.953 1.00 91.56 116 SER A N 1
ATOM 958 C CA . SER A 1 116 ? 5.180 -15.272 -10.608 1.00 91.56 116 SER A CA 1
ATOM 959 C C . SER A 1 116 ? 4.975 -15.377 -9.095 1.00 91.56 116 SER A C 1
ATOM 961 O O . SER A 1 116 ? 3.851 -15.234 -8.619 1.00 91.56 116 SER A O 1
ATOM 963 N N . GLU A 1 117 ? 6.052 -15.577 -8.332 1.00 95.38 117 GLU A N 1
ATOM 964 C CA . GLU A 1 117 ? 6.020 -15.579 -6.864 1.00 95.38 117 GLU A CA 1
ATOM 965 C C . GLU A 1 117 ? 5.597 -14.206 -6.314 1.00 95.38 117 GLU A C 1
ATOM 967 O O . GLU A 1 117 ? 4.719 -14.138 -5.452 1.00 95.38 117 GLU A O 1
ATOM 972 N N . ILE A 1 118 ? 6.154 -13.113 -6.855 1.00 95.69 118 ILE A N 1
ATOM 973 C CA . ILE A 1 118 ? 5.755 -11.746 -6.486 1.00 95.69 118 ILE A CA 1
ATOM 974 C C . ILE A 1 118 ? 4.284 -11.511 -6.849 1.00 95.69 118 ILE A C 1
ATOM 976 O O . ILE A 1 118 ? 3.529 -11.019 -6.018 1.00 95.69 118 ILE A O 1
ATOM 980 N N . ARG A 1 119 ? 3.847 -11.893 -8.055 1.00 94.31 119 ARG A N 1
ATOM 981 C CA . ARG A 1 119 ? 2.462 -11.709 -8.514 1.00 94.31 119 ARG A CA 1
ATOM 982 C C . ARG A 1 119 ? 1.473 -12.422 -7.595 1.00 94.31 119 ARG A C 1
ATOM 984 O O . ARG A 1 119 ? 0.507 -11.810 -7.147 1.00 94.31 119 ARG A O 1
ATOM 991 N N . ALA A 1 120 ? 1.730 -13.689 -7.271 1.00 95.56 120 ALA A N 1
ATOM 992 C CA . ALA A 1 120 ? 0.887 -14.457 -6.357 1.00 95.56 120 ALA A CA 1
ATOM 993 C C . ALA A 1 120 ? 0.801 -13.797 -4.971 1.00 95.56 120 ALA A C 1
ATOM 995 O O . ALA A 1 120 ? -0.287 -13.681 -4.408 1.00 95.56 120 ALA A O 1
ATOM 996 N N . PHE A 1 121 ? 1.933 -13.310 -4.453 1.00 97.50 121 PHE A N 1
ATOM 997 C CA . PHE A 1 121 ? 1.970 -12.575 -3.194 1.00 97.50 121 PHE A CA 1
ATOM 998 C C . PHE A 1 121 ? 1.144 -11.283 -3.259 1.00 97.50 121 PHE A C 1
ATOM 1000 O O . PHE A 1 121 ? 0.292 -11.071 -2.403 1.00 97.50 121 PHE A O 1
ATOM 1007 N N . ILE A 1 122 ? 1.331 -10.449 -4.287 1.00 96.88 122 ILE A N 1
ATOM 1008 C CA . ILE A 1 122 ? 0.603 -9.180 -4.437 1.00 96.88 122 ILE A CA 1
ATOM 1009 C C . ILE A 1 122 ? -0.905 -9.401 -4.586 1.00 96.88 122 ILE A C 1
ATOM 1011 O O . ILE A 1 122 ? -1.679 -8.664 -3.977 1.00 96.88 122 ILE A O 1
ATOM 1015 N N . HIS A 1 123 ? -1.349 -10.429 -5.313 1.00 95.38 123 HIS A N 1
ATOM 1016 C CA . HIS A 1 123 ? -2.777 -10.754 -5.378 1.00 95.38 123 HIS A CA 1
ATOM 1017 C C . HIS A 1 123 ? -3.354 -11.128 -4.013 1.00 95.38 123 HIS A C 1
ATOM 1019 O O . HIS A 1 123 ? -4.427 -10.640 -3.662 1.00 95.38 123 HIS A O 1
ATOM 1025 N N . ALA A 1 124 ? -2.642 -11.947 -3.233 1.00 96.69 124 ALA A N 1
ATOM 1026 C CA . ALA A 1 124 ? -3.066 -12.288 -1.879 1.00 96.69 124 ALA A CA 1
ATOM 1027 C C . ALA A 1 124 ? -3.145 -11.034 -0.991 1.00 96.69 124 ALA A C 1
ATOM 1029 O O . ALA A 1 124 ? -4.168 -10.801 -0.358 1.00 96.69 124 ALA A O 1
ATOM 1030 N N . GLN A 1 125 ? -2.123 -10.168 -1.031 1.00 97.06 125 GLN A N 1
ATOM 1031 C CA . GLN A 1 125 ? -2.131 -8.891 -0.303 1.00 97.06 125 GLN A CA 1
ATOM 1032 C C . GLN A 1 125 ? -3.293 -7.985 -0.712 1.00 97.06 125 GLN A C 1
ATOM 1034 O O . GLN A 1 125 ? -3.899 -7.349 0.142 1.00 97.06 125 GLN A O 1
ATOM 1039 N N . THR A 1 126 ? -3.615 -7.939 -2.005 1.00 95.81 126 THR A N 1
ATOM 1040 C CA . THR A 1 126 ? -4.728 -7.136 -2.527 1.00 95.81 126 THR A CA 1
ATOM 1041 C C . THR A 1 126 ? -6.055 -7.605 -1.965 1.00 95.81 126 THR A C 1
ATOM 1043 O O . THR A 1 126 ? -6.846 -6.786 -1.512 1.00 95.81 126 THR A O 1
ATOM 1046 N N . LEU A 1 127 ? -6.289 -8.917 -1.960 1.00 96.88 127 LEU A N 1
ATOM 1047 C CA . LEU A 1 127 ? -7.523 -9.477 -1.430 1.00 96.88 127 LEU A CA 1
ATOM 1048 C C . LEU A 1 127 ? -7.641 -9.256 0.082 1.00 96.88 127 LEU A C 1
ATOM 1050 O O . LEU A 1 127 ? -8.677 -8.782 0.544 1.00 96.88 127 LEU A O 1
ATOM 1054 N N . ASP A 1 128 ? -6.588 -9.586 0.831 1.00 97.50 128 ASP A N 1
ATOM 1055 C CA . ASP A 1 128 ? -6.598 -9.517 2.292 1.00 97.50 128 ASP A CA 1
ATOM 1056 C C . ASP A 1 128 ? -6.753 -8.067 2.773 1.00 97.50 128 ASP A C 1
ATOM 1058 O O . ASP A 1 128 ? -7.621 -7.779 3.599 1.00 97.50 128 ASP A O 1
ATOM 1062 N N . LEU A 1 129 ? -5.968 -7.138 2.209 1.00 98.25 129 LEU A N 1
ATOM 1063 C CA . LEU A 1 129 ? -6.014 -5.730 2.599 1.00 98.25 129 LEU A CA 1
ATOM 1064 C C . LEU A 1 129 ? -7.324 -5.060 2.163 1.00 98.25 129 LEU A C 1
ATOM 1066 O O . LEU A 1 129 ? -7.864 -4.253 2.910 1.00 98.25 129 LEU A O 1
ATOM 1070 N N . GLU A 1 130 ? -7.885 -5.406 0.998 1.00 98.12 130 GLU A N 1
ATOM 1071 C CA . GLU A 1 130 ? -9.196 -4.886 0.584 1.00 98.12 130 GLU A CA 1
ATOM 1072 C C . GLU A 1 130 ? -10.300 -5.328 1.546 1.00 98.12 130 GLU A C 1
ATOM 1074 O O . GLU A 1 130 ? -11.109 -4.508 1.976 1.00 98.12 130 GLU A O 1
ATOM 1079 N N . GLN A 1 131 ? -10.332 -6.610 1.921 1.00 98.12 131 GLN A N 1
ATOM 1080 C CA . GLN A 1 131 ? -11.315 -7.108 2.885 1.00 98.12 131 GLN A CA 1
ATOM 1081 C C . GLN A 1 131 ? -11.171 -6.426 4.245 1.00 98.12 131 GLN A C 1
ATOM 1083 O O . GLN A 1 131 ? -12.178 -6.109 4.881 1.00 98.12 131 GLN A O 1
ATOM 1088 N N . HIS A 1 132 ? -9.933 -6.215 4.691 1.00 98.44 132 HIS A N 1
ATOM 1089 C CA . HIS A 1 132 ? -9.616 -5.471 5.901 1.00 98.44 132 HIS A CA 1
ATOM 1090 C C . HIS A 1 132 ? -10.178 -4.041 5.846 1.00 98.44 132 HIS A C 1
ATOM 1092 O O . HIS A 1 132 ? -11.088 -3.717 6.612 1.00 98.44 132 HIS A O 1
ATOM 1098 N N . MET A 1 133 ? -9.755 -3.252 4.853 1.00 98.56 133 MET A N 1
ATOM 1099 C CA . MET A 1 133 ? -10.181 -1.861 4.663 1.00 98.56 133 MET A CA 1
ATOM 1100 C C . MET A 1 133 ? -11.702 -1.728 4.503 1.00 98.56 133 MET A C 1
ATOM 1102 O O . MET A 1 133 ? -12.296 -0.774 4.998 1.00 98.56 133 MET A O 1
ATOM 1106 N N . GLN A 1 134 ? -12.373 -2.695 3.866 1.00 98.38 134 GLN A N 1
ATOM 1107 C CA . GLN A 1 134 ? -13.836 -2.696 3.742 1.00 98.38 134 GLN A CA 1
ATOM 1108 C C . GLN A 1 134 ? -14.558 -2.854 5.081 1.00 98.38 134 GLN A C 1
ATOM 1110 O O . GLN A 1 134 ? -15.609 -2.243 5.278 1.00 98.38 134 GLN A O 1
ATOM 1115 N N . LYS A 1 135 ? -14.034 -3.658 6.016 1.00 97.81 135 LYS A N 1
ATOM 1116 C CA . LYS A 1 135 ? -14.625 -3.766 7.364 1.00 97.81 135 LYS A CA 1
ATOM 1117 C C . LYS A 1 135 ? -14.517 -2.442 8.107 1.00 97.81 135 LYS A C 1
ATOM 1119 O O . LYS A 1 135 ? -15.441 -2.068 8.834 1.00 97.81 135 LYS A O 1
ATOM 1124 N N . GLU A 1 136 ? -13.420 -1.730 7.907 1.00 98.19 136 GLU A N 1
ATOM 1125 C CA . GLU A 1 136 ? -13.216 -0.426 8.514 1.00 98.19 136 GLU A CA 1
ATOM 1126 C C . GLU A 1 136 ? -14.141 0.622 7.902 1.00 98.19 136 GLU A C 1
ATOM 1128 O O . GLU A 1 136 ? -14.953 1.213 8.611 1.00 98.19 136 GLU A O 1
ATOM 1133 N N . GLU A 1 137 ? -14.107 0.761 6.578 1.00 98.38 137 GLU A N 1
ATOM 1134 C CA . GLU A 1 137 ? -14.912 1.702 5.797 1.00 98.38 137 GLU A CA 1
ATOM 1135 C C . GLU A 1 137 ? -16.418 1.521 5.995 1.00 98.38 137 GLU A C 1
ATOM 1137 O O . GLU A 1 137 ? -17.148 2.498 6.163 1.00 98.38 137 GLU A O 1
ATOM 1142 N N . ALA A 1 138 ? -16.902 0.277 5.967 1.00 97.44 138 ALA A N 1
ATOM 1143 C CA . ALA A 1 138 ? -18.334 0.001 5.988 1.00 97.44 138 ALA A CA 1
ATOM 1144 C C . ALA A 1 138 ? -18.921 -0.060 7.403 1.00 97.44 138 ALA A C 1
ATOM 1146 O O . ALA A 1 138 ? -20.119 0.175 7.566 1.00 97.44 138 ALA A O 1
ATOM 1147 N N . ILE A 1 139 ? -18.114 -0.402 8.414 1.00 94.75 139 ILE A N 1
ATOM 1148 C CA . ILE A 1 139 ? -18.608 -0.695 9.766 1.00 94.75 139 ILE A CA 1
ATOM 1149 C C . ILE A 1 139 ? -17.868 0.119 10.826 1.00 94.75 139 ILE A C 1
ATOM 1151 O O . ILE A 1 139 ? -18.495 0.916 11.527 1.00 94.75 139 ILE A O 1
ATOM 1155 N N . LEU A 1 140 ? -16.553 -0.071 10.974 1.00 95.81 140 LEU A N 1
ATOM 1156 C CA . LEU A 1 140 ? -15.826 0.454 12.134 1.00 95.81 140 LEU A CA 1
ATOM 1157 C C . LEU A 1 140 ? -15.743 1.985 12.141 1.00 95.81 140 LEU A C 1
ATOM 1159 O O . LEU A 1 140 ? -16.066 2.614 13.151 1.00 95.81 140 LEU A O 1
ATOM 1163 N N . PHE A 1 141 ? -15.357 2.591 11.021 1.00 97.00 141 PHE A N 1
ATOM 1164 C CA . PHE A 1 141 ? -15.240 4.039 10.886 1.00 97.00 141 PHE A CA 1
ATOM 1165 C C . PHE A 1 141 ? -16.591 4.751 11.032 1.00 97.00 141 PHE A C 1
ATOM 1167 O O . PHE A 1 141 ? -16.655 5.690 11.830 1.00 97.00 141 PHE A O 1
ATOM 1174 N N . PRO A 1 142 ? -17.697 4.299 10.401 1.00 95.38 142 PRO A N 1
ATOM 1175 C CA . PRO A 1 142 ? -19.020 4.860 10.673 1.00 95.38 142 PRO A CA 1
ATOM 1176 C C . PRO A 1 142 ? -19.413 4.818 12.156 1.00 95.38 142 PRO A C 1
ATOM 1178 O O . PRO A 1 142 ? -19.922 5.808 12.687 1.00 95.38 142 PRO A O 1
ATOM 1181 N N . MET A 1 143 ? -19.137 3.711 12.859 1.00 93.50 143 MET A N 1
ATOM 1182 C CA . MET A 1 143 ? -19.407 3.609 14.300 1.00 93.50 143 MET A CA 1
ATOM 1183 C C . MET A 1 143 ? -18.596 4.630 15.112 1.00 93.50 143 MET A C 1
ATOM 1185 O O . MET A 1 143 ? -19.149 5.275 16.007 1.00 93.50 143 MET A O 1
ATOM 1189 N N . MET A 1 144 ? -17.311 4.811 14.784 1.00 94.38 144 MET A N 1
ATOM 1190 C CA . MET A 1 144 ? -16.429 5.800 15.420 1.00 94.38 144 MET A CA 1
ATOM 1191 C C . MET A 1 144 ? -16.889 7.240 15.160 1.00 94.38 144 MET A C 1
ATOM 1193 O O . MET A 1 144 ? -16.935 8.044 16.090 1.00 94.38 144 MET A O 1
ATOM 1197 N N . GLN A 1 145 ? -17.275 7.570 13.924 1.00 92.69 145 GLN A N 1
ATOM 1198 C CA . GLN A 1 145 ? -17.766 8.904 13.553 1.00 92.69 145 GLN A CA 1
ATOM 1199 C C . GLN A 1 145 ? -19.079 9.259 14.261 1.00 92.69 145 GLN A C 1
ATOM 1201 O O . GLN A 1 145 ? -19.285 10.405 14.655 1.00 92.69 145 GLN A O 1
ATOM 1206 N N . GLN A 1 146 ? -19.954 8.273 14.470 1.00 91.12 146 GLN A N 1
ATOM 1207 C CA . GLN A 1 146 ? -21.201 8.441 15.223 1.00 91.12 146 GLN A CA 1
ATOM 1208 C C . GLN A 1 146 ? -20.990 8.459 16.745 1.00 91.12 146 GLN A C 1
ATOM 1210 O O . GLN A 1 146 ? -21.961 8.589 17.489 1.00 91.12 146 GLN A O 1
ATOM 1215 N N . ASN A 1 147 ? -19.745 8.307 17.214 1.00 80.75 147 ASN A N 1
ATOM 1216 C CA . ASN A 1 147 ? -19.394 8.143 18.624 1.00 80.75 147 ASN A CA 1
ATOM 1217 C C . ASN A 1 147 ? -20.225 7.039 19.310 1.00 80.75 147 ASN A C 1
ATOM 1219 O O . ASN A 1 147 ? -20.618 7.152 20.474 1.00 80.75 147 ASN A O 1
ATOM 1223 N N . SER A 1 148 ? -20.546 5.987 18.551 1.00 79.44 148 SER A N 1
ATOM 1224 C CA . SER A 1 148 ? -21.306 4.843 19.042 1.00 79.44 148 SER A CA 1
ATOM 1225 C C . SER A 1 148 ? -20.446 4.008 19.985 1.00 79.44 148 SER A C 1
ATOM 1227 O O . SER A 1 148 ? -19.232 3.905 19.815 1.00 79.44 148 SER A O 1
ATOM 1229 N N . ALA A 1 149 ? -21.075 3.364 20.970 1.00 79.50 149 ALA A N 1
ATOM 1230 C CA . ALA A 1 149 ? -20.371 2.429 21.838 1.00 79.50 149 ALA A CA 1
ATOM 1231 C C . ALA A 1 149 ? -19.830 1.252 21.009 1.00 79.50 149 ALA A C 1
ATOM 1233 O O . ALA A 1 149 ? -20.601 0.464 20.461 1.00 79.50 149 ALA A O 1
ATOM 1234 N N . ILE A 1 150 ? -18.504 1.131 20.924 1.00 83.75 150 ILE A N 1
ATOM 1235 C CA . ILE A 1 150 ? -17.852 0.011 20.244 1.00 83.75 150 ILE A CA 1
ATOM 1236 C C . ILE A 1 150 ? -17.825 -1.188 21.207 1.00 83.75 150 ILE A C 1
ATOM 1238 O O . ILE A 1 150 ? -17.285 -1.060 22.312 1.00 83.75 150 ILE A O 1
ATOM 1242 N N . PRO A 1 151 ? -18.397 -2.351 20.835 1.00 78.94 151 PRO A N 1
ATOM 1243 C CA . PRO A 1 151 ? -18.391 -3.540 21.686 1.00 78.94 151 PRO A CA 1
ATOM 1244 C C . PRO A 1 151 ? -16.965 -3.987 22.051 1.00 78.94 151 PRO A C 1
ATOM 1246 O O . PRO A 1 151 ? -16.069 -3.945 21.206 1.00 78.94 151 PRO A O 1
ATOM 1249 N N . LYS A 1 152 ? -16.756 -4.455 23.293 1.00 75.44 152 LYS A N 1
ATOM 1250 C CA . LYS A 1 152 ? -15.476 -5.008 23.782 1.00 75.44 152 LYS A CA 1
ATOM 1251 C C . LYS A 1 152 ? -15.666 -6.399 24.431 1.00 75.44 152 LYS A C 1
ATOM 1253 O O . LYS A 1 152 ? -16.594 -6.531 25.230 1.00 75.44 152 LYS A O 1
ATOM 1258 N N . PRO A 1 153 ? -14.775 -7.391 24.182 1.00 68.62 153 PRO A N 1
ATOM 1259 C CA . PRO A 1 153 ? -13.811 -7.435 23.075 1.00 68.62 153 PRO A CA 1
ATOM 1260 C C . PRO A 1 153 ? -14.561 -7.400 21.740 1.00 68.62 153 PRO A C 1
ATOM 1262 O O . PRO A 1 153 ? -15.700 -7.857 21.660 1.00 68.62 153 PRO A O 1
ATOM 1265 N N . GLY A 1 154 ? -13.974 -6.811 20.705 1.00 85.12 154 GLY A N 1
ATOM 1266 C CA . GLY A 1 154 ? -14.761 -6.526 19.511 1.00 85.12 154 GLY A CA 1
ATOM 1267 C C . GLY A 1 154 ? -13.956 -6.035 18.316 1.00 85.12 154 GLY A C 1
ATOM 1268 O O . GLY A 1 154 ? -12.781 -6.382 18.201 1.00 85.12 154 GLY A O 1
ATOM 1269 N N . PRO A 1 155 ? -14.580 -5.248 17.423 1.00 91.00 155 PRO A N 1
ATOM 1270 C CA . PRO A 1 155 ? -14.055 -4.946 16.090 1.00 91.00 155 PRO A CA 1
ATOM 1271 C C . PRO A 1 155 ? -12.600 -4.459 16.054 1.00 91.00 155 PRO A C 1
ATOM 1273 O O . PRO A 1 155 ? -11.822 -4.953 15.246 1.00 91.00 155 PRO A O 1
ATOM 1276 N N . ILE A 1 156 ? -12.201 -3.578 16.980 1.00 94.25 156 ILE A N 1
ATOM 1277 C CA . ILE A 1 156 ? -10.827 -3.043 17.045 1.00 94.25 156 ILE A CA 1
ATOM 1278 C C . ILE A 1 156 ? -9.790 -4.154 17.271 1.00 94.25 156 ILE A C 1
ATOM 1280 O O . ILE A 1 156 ? -8.753 -4.162 16.620 1.00 94.25 156 ILE A O 1
ATOM 1284 N N . GLN A 1 157 ? -10.061 -5.128 18.147 1.00 93.50 157 GLN A N 1
ATOM 1285 C CA . GLN A 1 157 ? -9.109 -6.220 18.405 1.00 93.50 157 GLN A CA 1
ATOM 1286 C C . GLN A 1 157 ? -8.932 -7.129 17.185 1.00 93.50 157 GLN A C 1
ATOM 1288 O O . GLN A 1 157 ? -7.841 -7.650 16.963 1.00 93.50 157 GLN A O 1
ATOM 1293 N N . VAL A 1 158 ? -9.992 -7.302 16.389 1.00 94.81 158 VAL A N 1
ATOM 1294 C CA . VAL A 1 158 ? -9.920 -8.042 15.125 1.00 94.81 158 VAL A CA 1
ATOM 1295 C C . VAL A 1 158 ? -9.043 -7.286 14.126 1.00 94.81 158 VAL A C 1
ATOM 1297 O O . VAL A 1 158 ? -8.135 -7.894 13.567 1.00 94.81 158 VAL A O 1
ATOM 1300 N N . MET A 1 159 ? -9.229 -5.967 13.970 1.00 97.12 159 MET A N 1
ATOM 1301 C CA . MET A 1 159 ? -8.389 -5.154 13.072 1.00 97.12 159 MET A CA 1
ATOM 1302 C C . MET A 1 159 ? -6.922 -5.159 13.513 1.00 97.12 159 MET A C 1
ATOM 1304 O O . MET A 1 159 ? -6.043 -5.427 12.704 1.00 97.12 159 MET A O 1
ATOM 1308 N N . MET A 1 160 ? -6.640 -5.009 14.813 1.00 96.00 160 MET A N 1
ATOM 1309 C CA . MET A 1 160 ? -5.270 -5.098 15.336 1.00 96.00 160 MET A CA 1
ATOM 1310 C C . MET A 1 160 ? -4.612 -6.457 15.057 1.00 96.00 160 MET A C 1
ATOM 1312 O O . MET A 1 160 ? -3.425 -6.514 14.741 1.00 96.00 160 MET A O 1
ATOM 1316 N N . ARG A 1 161 ? -5.364 -7.562 15.139 1.00 96.94 161 ARG A N 1
ATOM 1317 C CA . ARG A 1 161 ? -4.830 -8.888 14.805 1.00 96.94 161 ARG A CA 1
ATOM 1318 C C . ARG A 1 161 ? -4.539 -9.028 13.311 1.00 96.94 161 ARG A C 1
ATOM 1320 O O . ARG A 1 161 ? -3.562 -9.669 12.935 1.00 96.94 161 ARG A O 1
ATOM 1327 N N . GLU A 1 162 ? -5.374 -8.444 12.465 1.00 97.94 162 GLU A N 1
ATOM 1328 C CA . GLU A 1 162 ? -5.146 -8.407 11.020 1.00 97.94 162 GLU A CA 1
ATOM 1329 C C . GLU A 1 162 ? -3.942 -7.529 10.658 1.00 97.94 162 GLU A C 1
ATOM 1331 O O . GLU A 1 162 ? -3.126 -7.932 9.830 1.00 97.94 162 GLU A O 1
ATOM 1336 N N . HIS A 1 163 ? -3.729 -6.415 11.363 1.00 98.12 163 HIS A N 1
ATOM 1337 C CA . HIS A 1 163 ? -2.506 -5.615 11.256 1.00 98.12 163 HIS A CA 1
ATOM 1338 C C . HIS A 1 163 ? -1.245 -6.424 11.560 1.00 98.12 163 HIS A C 1
ATOM 1340 O O . HIS A 1 163 ? -0.279 -6.357 10.801 1.00 98.12 163 HIS A O 1
ATOM 1346 N N . GLU A 1 164 ? -1.249 -7.229 12.627 1.00 97.75 164 GLU A N 1
ATOM 1347 C CA . GLU A 1 164 ? -0.127 -8.125 12.938 1.00 97.75 164 GLU A CA 1
ATOM 1348 C C . GLU A 1 164 ? 0.139 -9.118 11.797 1.00 97.75 164 GLU A C 1
ATOM 1350 O O . GLU A 1 164 ? 1.296 -9.392 11.468 1.00 97.75 164 GLU A O 1
ATOM 1355 N N . ILE A 1 165 ? -0.919 -9.640 11.166 1.00 97.62 165 ILE A N 1
ATOM 1356 C CA . ILE A 1 165 ? -0.799 -10.549 10.020 1.00 97.62 165 ILE A CA 1
ATOM 1357 C C . ILE A 1 165 ? -0.156 -9.824 8.832 1.00 97.62 165 ILE A C 1
ATOM 1359 O O . ILE A 1 165 ? 0.839 -10.326 8.304 1.00 97.62 165 ILE A O 1
ATOM 1363 N N . HIS A 1 166 ? -0.634 -8.633 8.464 1.00 97.19 166 HIS A N 1
ATOM 1364 C CA . HIS A 1 166 ? -0.041 -7.837 7.384 1.00 97.19 166 HIS A CA 1
ATOM 1365 C C . HIS A 1 166 ? 1.431 -7.488 7.656 1.00 97.19 166 HIS A C 1
ATOM 1367 O O . HIS A 1 166 ? 2.296 -7.679 6.800 1.00 97.19 166 HIS A O 1
ATOM 1373 N N . GLN A 1 167 ? 1.762 -7.056 8.875 1.00 96.44 167 GLN A N 1
ATOM 1374 C CA . GLN A 1 167 ? 3.144 -6.744 9.257 1.00 96.44 167 GLN A CA 1
ATOM 1375 C C . GLN A 1 167 ? 4.049 -7.983 9.238 1.00 96.44 167 GLN A C 1
ATOM 1377 O O . GLN A 1 167 ? 5.216 -7.890 8.852 1.00 96.44 167 GLN A O 1
ATOM 1382 N N . SER A 1 168 ? 3.522 -9.162 9.588 1.00 97.50 168 SER A N 1
ATOM 1383 C CA . SER A 1 168 ? 4.280 -10.420 9.537 1.00 97.50 168 SER A CA 1
ATOM 1384 C C . SER A 1 168 ? 4.717 -10.816 8.120 1.00 97.50 168 SER A C 1
ATOM 1386 O O . SER A 1 168 ? 5.630 -11.628 7.963 1.00 97.50 168 SER A O 1
ATOM 1388 N N . GLN A 1 169 ? 4.113 -10.220 7.087 1.00 96.81 169 GLN A N 1
ATOM 1389 C CA . GLN A 1 169 ? 4.424 -10.469 5.679 1.00 96.81 169 GLN A CA 1
ATOM 1390 C C . GLN A 1 169 ? 5.514 -9.529 5.129 1.00 96.81 169 GLN A C 1
ATOM 1392 O O . GLN A 1 169 ? 6.073 -9.794 4.064 1.00 96.81 169 GLN A O 1
ATOM 1397 N N . PHE A 1 170 ? 5.906 -8.476 5.857 1.00 97.44 170 PHE A N 1
ATOM 1398 C CA . PHE A 1 170 ? 6.969 -7.547 5.439 1.00 97.44 170 PHE A CA 1
ATOM 1399 C C . PHE A 1 170 ? 8.325 -8.213 5.137 1.00 97.44 170 PHE A C 1
ATOM 1401 O O . PHE A 1 170 ? 8.944 -7.837 4.139 1.00 97.44 170 PHE A O 1
ATOM 1408 N N . PRO A 1 171 ? 8.782 -9.240 5.885 1.00 98.25 171 PRO A N 1
ATOM 1409 C CA . PRO A 1 171 ? 10.014 -9.950 5.545 1.00 98.25 171 PRO A CA 1
ATOM 1410 C C . PRO A 1 171 ? 9.983 -10.622 4.164 1.00 98.25 171 PRO A C 1
ATOM 1412 O O . PRO A 1 171 ? 11.026 -10.758 3.530 1.00 98.25 171 PRO A O 1
ATOM 1415 N N . ILE A 1 172 ? 8.806 -11.028 3.672 1.00 98.19 172 ILE A N 1
ATOM 1416 C CA . ILE A 1 172 ? 8.658 -11.607 2.327 1.00 98.19 172 ILE A CA 1
ATOM 1417 C C . ILE A 1 172 ? 8.912 -10.528 1.264 1.00 98.19 172 ILE A C 1
ATOM 1419 O O . ILE A 1 172 ? 9.632 -10.771 0.295 1.00 98.19 172 ILE A O 1
ATOM 1423 N N . ILE A 1 173 ? 8.402 -9.309 1.480 1.00 97.69 173 ILE A N 1
ATOM 1424 C CA . ILE A 1 173 ? 8.670 -8.155 0.607 1.00 97.69 173 ILE A CA 1
ATOM 1425 C C . ILE A 1 173 ? 10.179 -7.871 0.544 1.00 97.69 173 ILE A C 1
ATOM 1427 O O . ILE A 1 173 ? 10.732 -7.688 -0.542 1.00 97.69 173 ILE A O 1
ATOM 1431 N N . ASP A 1 174 ? 10.865 -7.905 1.689 1.00 97.25 174 ASP A N 1
ATOM 1432 C CA . ASP A 1 174 ? 12.316 -7.693 1.762 1.00 97.25 174 ASP A CA 1
ATOM 1433 C C . ASP A 1 174 ? 13.113 -8.768 1.010 1.00 97.25 174 ASP A C 1
ATOM 1435 O O . ASP A 1 174 ? 14.092 -8.461 0.321 1.00 97.25 174 ASP A O 1
ATOM 1439 N N . GLN A 1 175 ? 12.667 -10.025 1.066 1.00 97.56 175 GLN A N 1
ATOM 1440 C CA . GLN A 1 175 ? 13.263 -11.113 0.288 1.00 97.56 175 GLN A CA 1
ATOM 1441 C C . GLN A 1 175 ? 13.097 -10.899 -1.220 1.00 97.56 175 GLN A C 1
ATOM 1443 O O . GLN A 1 175 ? 14.056 -11.097 -1.973 1.00 97.56 175 GLN A O 1
ATOM 1448 N N . PHE A 1 176 ? 11.920 -10.459 -1.676 1.00 96.62 176 PHE A N 1
ATOM 1449 C CA . PHE A 1 176 ? 11.709 -10.131 -3.086 1.00 96.62 176 PHE A CA 1
ATOM 1450 C C . PHE A 1 176 ? 12.594 -8.975 -3.541 1.00 96.62 176 PHE A C 1
ATOM 1452 O O . PHE A 1 176 ? 13.253 -9.089 -4.573 1.00 96.62 176 PHE A O 1
ATOM 1459 N N . ILE A 1 177 ? 12.687 -7.904 -2.749 1.00 94.94 177 ILE A N 1
ATOM 1460 C CA . ILE A 1 177 ? 13.569 -6.768 -3.038 1.00 94.94 177 ILE A CA 1
ATOM 1461 C C . ILE A 1 177 ? 15.027 -7.223 -3.170 1.00 94.94 177 ILE A C 1
ATOM 1463 O O . ILE A 1 177 ? 15.714 -6.831 -4.116 1.00 94.94 177 ILE A O 1
ATOM 1467 N N . CYS A 1 178 ? 15.500 -8.076 -2.259 1.00 94.88 178 CYS A N 1
ATOM 1468 C CA . CYS A 1 178 ? 16.856 -8.617 -2.303 1.00 94.88 178 CYS A CA 1
ATOM 1469 C C . CYS A 1 178 ? 17.123 -9.379 -3.613 1.00 94.88 178 CYS A C 1
ATOM 1471 O O . CYS A 1 178 ? 18.102 -9.099 -4.305 1.00 94.88 178 CYS A O 1
ATOM 1473 N N . ARG A 1 179 ? 16.213 -10.280 -4.004 1.00 93.75 179 ARG A N 1
ATOM 1474 C CA . ARG A 1 179 ? 16.333 -11.080 -5.238 1.00 93.75 179 ARG A CA 1
ATOM 1475 C C . ARG A 1 179 ? 16.242 -10.227 -6.508 1.00 93.75 179 ARG A C 1
ATOM 1477 O O . ARG A 1 179 ? 16.997 -10.451 -7.454 1.00 93.75 179 ARG A O 1
ATOM 1484 N N . LEU A 1 180 ? 15.372 -9.216 -6.526 1.00 91.81 180 LEU A N 1
ATOM 1485 C CA . LEU A 1 180 ? 15.251 -8.274 -7.646 1.00 91.81 180 LEU A CA 1
ATOM 1486 C C . LEU A 1 180 ? 16.542 -7.470 -7.855 1.00 91.81 180 LEU A C 1
ATOM 1488 O O . LEU A 1 180 ? 16.992 -7.323 -8.991 1.00 91.81 180 LEU A O 1
ATOM 1492 N N . ASN A 1 181 ? 17.179 -7.014 -6.772 1.00 89.50 181 ASN A N 1
ATOM 1493 C CA . ASN A 1 181 ? 18.448 -6.279 -6.835 1.00 89.50 181 ASN A CA 1
ATOM 1494 C C . ASN A 1 181 ? 19.628 -7.132 -7.331 1.00 89.50 181 ASN A C 1
ATOM 1496 O O . ASN A 1 181 ? 20.604 -6.588 -7.841 1.00 89.50 181 ASN A O 1
ATOM 1500 N N . GLN A 1 182 ? 19.547 -8.457 -7.201 1.00 88.31 182 GLN A N 1
ATOM 1501 C CA . GLN A 1 182 ? 20.571 -9.391 -7.678 1.00 88.31 182 GLN A CA 1
ATOM 1502 C C . GLN A 1 182 ? 20.406 -9.764 -9.162 1.00 88.31 182 GLN A C 1
ATOM 1504 O O . GLN A 1 182 ? 21.285 -10.415 -9.722 1.00 88.31 182 GLN A O 1
ATOM 1509 N N . THR A 1 183 ? 19.308 -9.360 -9.814 1.00 78.75 183 THR A N 1
ATOM 1510 C CA . THR A 1 183 ? 18.963 -9.796 -11.177 1.00 78.75 183 THR A CA 1
ATOM 1511 C C . THR A 1 183 ? 19.293 -8.709 -12.220 1.00 78.75 183 THR A C 1
ATOM 1513 O O . THR A 1 183 ? 18.611 -7.681 -12.259 1.00 78.75 183 THR A O 1
ATOM 1516 N N . PRO A 1 184 ? 20.288 -8.911 -13.109 1.00 69.00 184 PRO A N 1
ATOM 1517 C CA . PRO A 1 184 ? 20.785 -7.859 -14.007 1.00 69.00 184 PRO A CA 1
ATOM 1518 C C . PRO A 1 184 ? 19.945 -7.631 -15.280 1.00 69.00 184 PRO A C 1
ATOM 1520 O O . PRO A 1 184 ? 19.982 -6.538 -15.840 1.00 69.00 184 PRO A O 1
ATOM 1523 N N . HIS A 1 185 ? 19.175 -8.623 -15.744 1.00 63.16 185 HIS A N 1
ATOM 1524 C CA . HIS A 1 185 ? 18.561 -8.616 -17.085 1.00 63.16 185 HIS A CA 1
ATOM 1525 C C . HIS A 1 185 ? 17.384 -7.637 -17.283 1.00 63.16 185 HIS A C 1
ATOM 1527 O O . HIS A 1 185 ? 17.006 -7.375 -18.421 1.00 63.16 185 HIS A O 1
ATOM 1533 N N . GLN A 1 186 ? 16.828 -7.050 -16.216 1.00 67.56 186 GLN A N 1
ATOM 1534 C CA . GLN A 1 186 ? 15.733 -6.067 -16.290 1.00 67.56 186 GLN A CA 1
ATOM 1535 C C . GLN A 1 186 ? 15.934 -4.923 -15.291 1.00 67.56 186 GLN A C 1
ATOM 1537 O O . GLN A 1 186 ? 15.068 -4.627 -14.469 1.00 67.56 186 GLN A O 1
ATOM 1542 N N . ALA A 1 187 ? 17.102 -4.277 -15.345 1.00 75.12 187 ALA A N 1
ATOM 1543 C CA . ALA A 1 187 ? 17.505 -3.278 -14.356 1.00 75.12 187 ALA A CA 1
ATOM 1544 C C . ALA A 1 187 ? 16.448 -2.184 -14.110 1.00 75.12 187 ALA A C 1
ATOM 1546 O O . ALA A 1 187 ? 16.246 -1.799 -12.963 1.00 75.12 187 ALA A O 1
ATOM 1547 N N . LEU A 1 188 ? 15.744 -1.697 -15.141 1.00 81.94 188 LEU A N 1
ATOM 1548 C CA . LEU A 1 188 ? 14.707 -0.679 -14.948 1.00 81.94 188 LEU A CA 1
ATOM 1549 C C . LEU A 1 188 ? 13.450 -1.239 -14.263 1.00 81.94 188 LEU A C 1
ATOM 1551 O O . LEU A 1 188 ? 13.059 -0.700 -13.231 1.00 81.94 188 LEU A O 1
ATOM 1555 N N . ILE A 1 189 ? 12.848 -2.318 -14.781 1.00 84.00 189 ILE A N 1
ATOM 1556 C CA . ILE A 1 189 ? 11.637 -2.908 -14.177 1.00 84.00 189 ILE A CA 1
ATOM 1557 C C . ILE A 1 189 ? 11.915 -3.368 -12.747 1.00 84.00 189 ILE A C 1
ATOM 1559 O O . ILE A 1 189 ? 11.135 -3.065 -11.850 1.00 84.00 189 ILE A O 1
ATOM 1563 N N . ASN A 1 190 ? 13.052 -4.025 -12.505 1.00 88.12 190 ASN A N 1
ATOM 1564 C CA . ASN A 1 190 ? 13.435 -4.458 -11.164 1.00 88.12 190 ASN A CA 1
ATOM 1565 C C . ASN A 1 190 ? 13.577 -3.262 -10.218 1.00 88.12 190 ASN A C 1
ATOM 1567 O O . ASN A 1 190 ? 13.106 -3.330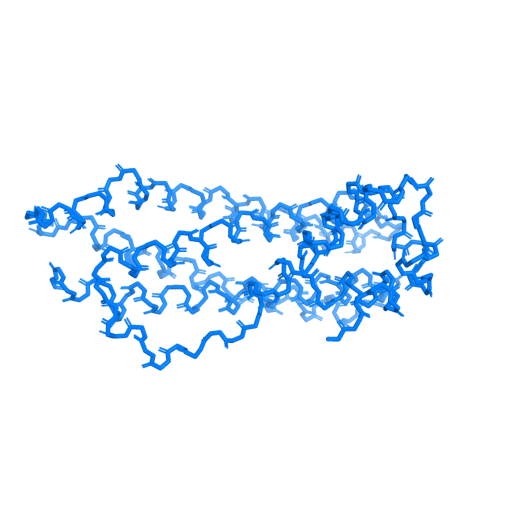 -9.088 1.00 88.12 190 ASN A O 1
ATOM 1571 N N . ARG A 1 191 ? 14.152 -2.141 -10.675 1.00 86.25 191 ARG A N 1
ATOM 1572 C CA . ARG A 1 191 ? 14.222 -0.905 -9.877 1.00 86.25 191 ARG A CA 1
ATOM 1573 C C . ARG A 1 191 ? 12.842 -0.324 -9.580 1.00 86.25 191 ARG A C 1
ATOM 1575 O O . ARG A 1 191 ? 12.627 0.123 -8.457 1.00 86.25 191 ARG A O 1
ATOM 1582 N N . ILE A 1 192 ? 11.921 -0.346 -10.546 1.00 86.44 192 ILE A N 1
ATOM 1583 C CA . ILE A 1 192 ? 10.538 0.105 -10.339 1.00 86.44 192 ILE A CA 1
ATOM 1584 C C . ILE A 1 192 ? 9.845 -0.813 -9.324 1.00 86.44 192 ILE A C 1
ATOM 1586 O O . ILE A 1 192 ? 9.343 -0.316 -8.322 1.00 86.44 192 ILE A O 1
ATOM 1590 N N . LEU A 1 193 ? 9.890 -2.138 -9.505 1.00 90.75 193 LEU A N 1
ATOM 1591 C CA . LEU A 1 193 ? 9.325 -3.111 -8.560 1.00 90.75 193 LEU A CA 1
ATOM 1592 C C . LEU A 1 193 ? 9.894 -2.928 -7.149 1.00 90.75 193 LEU A C 1
ATOM 1594 O O . LEU A 1 193 ? 9.134 -2.839 -6.191 1.00 90.75 193 LEU A O 1
ATOM 1598 N N . VAL A 1 194 ? 11.218 -2.812 -7.012 1.00 91.69 194 VAL A N 1
ATOM 1599 C CA . VAL A 1 194 ? 11.885 -2.576 -5.722 1.00 91.69 194 VAL A CA 1
ATOM 1600 C C . VAL A 1 194 ? 11.398 -1.286 -5.070 1.00 91.69 194 VAL A C 1
ATOM 1602 O O . VAL A 1 194 ? 11.144 -1.271 -3.864 1.00 91.69 194 VAL A O 1
ATOM 1605 N N . HIS A 1 195 ? 11.270 -0.201 -5.836 1.00 86.62 195 HIS A N 1
ATOM 1606 C CA . HIS A 1 195 ? 10.777 1.067 -5.310 1.00 86.62 195 HIS A CA 1
ATOM 1607 C C . HIS A 1 195 ? 9.323 0.952 -4.838 1.00 86.62 195 HIS A C 1
ATOM 1609 O O . HIS A 1 195 ? 9.011 1.322 -3.709 1.00 86.62 195 HIS A O 1
ATOM 1615 N N . GLN A 1 196 ? 8.458 0.385 -5.676 1.00 89.06 196 GLN A N 1
ATOM 1616 C CA . GLN A 1 196 ? 7.025 0.240 -5.425 1.00 89.06 196 GLN A CA 1
ATOM 1617 C C . GLN A 1 196 ? 6.737 -0.662 -4.220 1.00 89.06 196 GLN A C 1
ATOM 1619 O O . GLN A 1 196 ? 5.967 -0.289 -3.338 1.00 89.06 196 GLN A O 1
ATOM 1624 N N . LEU A 1 197 ? 7.420 -1.808 -4.131 1.00 94.56 197 LEU A N 1
ATOM 1625 C CA . LEU A 1 197 ? 7.332 -2.732 -2.998 1.00 94.56 197 LEU A CA 1
ATOM 1626 C C . LEU A 1 197 ? 7.765 -2.069 -1.686 1.00 94.56 197 LEU A C 1
ATOM 1628 O O . LEU A 1 197 ? 7.074 -2.185 -0.674 1.00 94.56 197 LEU A O 1
ATOM 1632 N N . ASN A 1 198 ? 8.884 -1.335 -1.700 1.00 90.62 198 ASN A N 1
ATOM 1633 C CA . ASN A 1 198 ? 9.330 -0.582 -0.528 1.00 90.62 198 ASN A CA 1
ATOM 1634 C C . ASN A 1 198 ? 8.324 0.495 -0.130 1.00 90.62 198 ASN A C 1
ATOM 1636 O O . ASN A 1 198 ? 8.027 0.645 1.053 1.00 90.62 198 ASN A O 1
ATOM 1640 N N . LYS A 1 199 ? 7.799 1.243 -1.104 1.00 87.19 199 LYS A N 1
ATOM 1641 C CA . LYS A 1 199 ? 6.868 2.337 -0.840 1.00 87.19 199 LYS A CA 1
ATOM 1642 C C . LYS A 1 199 ? 5.547 1.823 -0.270 1.00 87.19 199 LYS A C 1
ATOM 1644 O O . LYS A 1 199 ? 5.100 2.366 0.733 1.00 87.19 199 LYS A O 1
ATOM 1649 N N . PHE A 1 200 ? 4.996 0.743 -0.826 1.00 93.69 200 PHE A N 1
ATOM 1650 C CA . PHE A 1 200 ? 3.827 0.056 -0.270 1.00 93.69 200 PHE A CA 1
ATOM 1651 C C . PHE A 1 200 ? 4.071 -0.385 1.178 1.00 93.69 200 PHE A C 1
ATOM 1653 O O . PHE A 1 200 ? 3.291 -0.039 2.060 1.00 93.69 200 PHE A O 1
ATOM 1660 N N . LYS A 1 201 ? 5.192 -1.071 1.446 1.00 95.00 201 LYS A N 1
ATOM 1661 C CA . LYS A 1 201 ? 5.553 -1.529 2.798 1.00 95.00 201 LYS A CA 1
ATOM 1662 C C . LYS A 1 201 ? 5.640 -0.373 3.799 1.00 95.00 201 LYS A C 1
ATOM 1664 O O . LYS A 1 201 ? 5.106 -0.469 4.901 1.00 95.00 201 LYS A O 1
ATOM 1669 N N . VAL A 1 202 ? 6.321 0.712 3.427 1.00 90.94 202 VAL A N 1
ATOM 1670 C CA . VAL A 1 202 ? 6.478 1.897 4.284 1.00 90.94 202 VAL A CA 1
ATOM 1671 C C . VAL A 1 202 ? 5.133 2.573 4.530 1.00 90.94 202 VAL A C 1
ATOM 1673 O O . VAL A 1 202 ? 4.799 2.826 5.684 1.00 90.94 202 VAL A O 1
ATOM 1676 N N . ASP A 1 203 ? 4.351 2.827 3.478 1.00 90.38 203 ASP A N 1
ATOM 1677 C CA . ASP A 1 203 ? 3.042 3.468 3.616 1.00 90.38 203 ASP A CA 1
ATOM 1678 C C . ASP A 1 203 ? 2.109 2.617 4.493 1.00 90.38 203 ASP A C 1
ATOM 1680 O O . ASP A 1 203 ? 1.486 3.161 5.399 1.00 90.38 203 ASP A O 1
ATOM 1684 N N . LEU A 1 204 ? 2.065 1.292 4.295 1.00 96.25 204 LEU A N 1
ATOM 1685 C CA . LEU A 1 204 ? 1.226 0.389 5.091 1.00 96.25 204 LEU A CA 1
ATOM 1686 C C . LEU A 1 204 ? 1.680 0.332 6.557 1.00 96.25 204 LEU A C 1
ATOM 1688 O O . LEU A 1 204 ? 0.858 0.288 7.467 1.00 96.25 204 LEU A O 1
ATOM 1692 N N . SER A 1 205 ? 2.988 0.388 6.817 1.00 92.06 205 SER A N 1
ATOM 1693 C CA . SER A 1 205 ? 3.501 0.466 8.187 1.00 92.06 205 SER A CA 1
ATOM 1694 C C . SER A 1 205 ? 3.082 1.758 8.896 1.00 92.06 205 SER A C 1
ATOM 1696 O O . SER A 1 205 ? 2.795 1.718 10.092 1.00 92.06 205 SER A O 1
ATOM 1698 N N . ILE A 1 206 ? 3.084 2.894 8.191 1.00 88.69 206 ILE A N 1
ATOM 1699 C CA . ILE A 1 206 ? 2.671 4.190 8.750 1.00 88.69 206 ILE A CA 1
ATOM 1700 C C . ILE A 1 206 ? 1.156 4.207 8.960 1.00 88.69 206 ILE A C 1
ATOM 1702 O O . ILE A 1 206 ? 0.700 4.597 10.031 1.00 88.69 206 ILE A O 1
ATOM 1706 N N . HIS A 1 207 ? 0.395 3.715 7.982 1.00 94.81 207 HIS A N 1
ATOM 1707 C CA . HIS A 1 207 ? -1.050 3.544 8.070 1.00 94.81 207 HIS A CA 1
ATOM 1708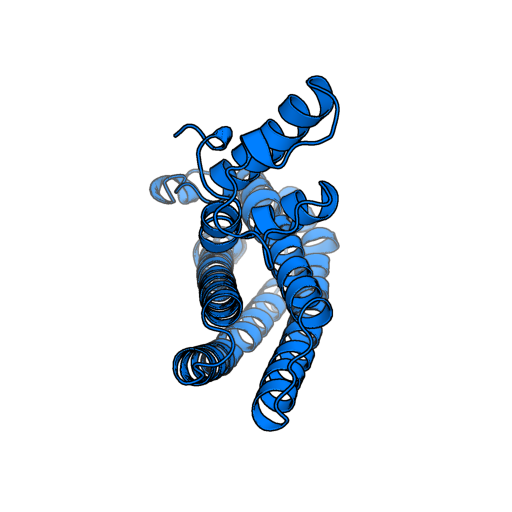 C C . HIS A 1 207 ? -1.448 2.785 9.347 1.00 94.81 207 HIS A C 1
ATOM 1710 O O . HIS A 1 207 ? -2.099 3.351 10.227 1.00 94.81 207 HIS A O 1
ATOM 1716 N N . ILE A 1 208 ? -0.931 1.563 9.511 1.00 94.44 208 ILE A N 1
ATOM 1717 C CA . ILE A 1 208 ? -1.182 0.722 10.689 1.00 94.44 208 ILE A CA 1
ATOM 1718 C C . ILE A 1 208 ? -0.757 1.432 11.981 1.00 94.44 208 ILE A C 1
ATOM 1720 O O . ILE A 1 208 ? -1.408 1.302 13.020 1.00 94.44 208 ILE A O 1
ATOM 1724 N N . HIS A 1 209 ? 0.351 2.183 11.957 1.00 89.94 209 HIS A N 1
ATOM 1725 C CA . HIS A 1 209 ? 0.795 2.939 13.125 1.00 89.94 209 HIS A CA 1
ATOM 1726 C C . HIS A 1 209 ? -0.226 4.006 13.533 1.00 89.94 209 HIS A C 1
ATOM 1728 O O . HIS A 1 209 ? -0.541 4.103 14.722 1.00 89.94 209 HIS A O 1
ATOM 1734 N N . ILE A 1 210 ? -0.739 4.781 12.578 1.00 90.25 210 ILE A N 1
ATOM 1735 C CA . ILE A 1 210 ? -1.729 5.835 12.822 1.00 90.25 210 ILE A CA 1
ATOM 1736 C C . ILE A 1 210 ? -2.996 5.232 13.425 1.00 90.25 210 ILE A C 1
ATOM 1738 O O . ILE A 1 210 ? -3.500 5.729 14.435 1.00 90.25 210 ILE A O 1
ATOM 1742 N N . GLU A 1 211 ? -3.480 4.126 12.875 1.00 95.25 211 GLU A N 1
ATOM 1743 C CA . GLU A 1 211 ? -4.683 3.475 13.381 1.00 95.25 211 GLU A CA 1
ATOM 1744 C C . GLU A 1 211 ? -4.486 2.918 14.786 1.00 95.25 211 GLU A C 1
ATOM 1746 O O . GLU A 1 211 ? -5.187 3.320 15.718 1.00 95.25 211 GLU A O 1
ATOM 1751 N N . ASN A 1 212 ? -3.462 2.082 14.975 1.00 92.81 212 ASN A N 1
ATOM 1752 C CA . ASN A 1 212 ? -3.205 1.416 16.249 1.00 92.81 212 ASN A CA 1
ATOM 1753 C C . ASN A 1 212 ? -2.851 2.391 17.379 1.00 92.81 212 ASN A C 1
ATOM 1755 O O . ASN A 1 212 ? -3.174 2.119 18.534 1.00 92.81 212 ASN A O 1
ATOM 1759 N N . ASN A 1 213 ? -2.162 3.498 17.080 1.00 89.56 213 ASN A N 1
ATOM 1760 C CA . ASN A 1 213 ? -1.567 4.360 18.109 1.00 89.56 213 ASN A CA 1
ATOM 1761 C C . ASN A 1 213 ? -2.219 5.742 18.226 1.00 89.56 213 ASN A C 1
ATOM 1763 O O . ASN A 1 213 ? -1.954 6.442 19.205 1.00 89.56 213 ASN A O 1
ATOM 1767 N N . ILE A 1 214 ? -3.055 6.154 17.268 1.00 89.19 214 ILE A N 1
ATOM 1768 C CA . ILE A 1 214 ? -3.698 7.477 17.277 1.00 89.19 214 ILE A CA 1
ATOM 1769 C C . ILE A 1 214 ? -5.220 7.362 17.199 1.00 89.19 214 ILE A C 1
ATOM 1771 O O . ILE A 1 214 ? -5.903 8.018 17.988 1.00 89.19 214 ILE A O 1
ATOM 1775 N N . LEU A 1 215 ? -5.762 6.561 16.276 1.00 92.94 215 LEU A N 1
ATOM 1776 C CA . LEU A 1 215 ? -7.212 6.457 16.085 1.00 92.94 215 LEU A CA 1
ATOM 1777 C C . LEU A 1 215 ? -7.859 5.524 17.116 1.00 92.94 215 LEU A C 1
ATOM 1779 O O . LEU A 1 215 ? -8.704 5.964 17.895 1.00 92.94 215 LEU A O 1
ATOM 1783 N N . PHE A 1 216 ? -7.456 4.253 17.150 1.00 93.38 216 PHE A N 1
ATOM 1784 C CA . PHE A 1 216 ? -8.080 3.225 17.988 1.00 93.38 216 PHE A CA 1
ATOM 1785 C C . PHE A 1 216 ? -8.025 3.527 19.494 1.00 93.38 216 PHE A C 1
ATOM 1787 O O . PHE A 1 216 ? -9.061 3.353 20.144 1.00 93.38 216 PHE A O 1
ATOM 1794 N N . PRO A 1 217 ? -6.929 4.080 20.064 1.00 91.12 217 PRO A N 1
ATOM 1795 C CA . PRO A 1 217 ? -6.879 4.420 21.489 1.00 91.12 217 PRO A CA 1
ATOM 1796 C C . PRO A 1 217 ? -7.931 5.445 21.939 1.00 91.12 217 PRO A C 1
ATOM 1798 O O . PRO A 1 217 ? -8.223 5.542 23.129 1.00 91.12 217 PRO A O 1
ATOM 1801 N N . ARG A 1 218 ? -8.539 6.204 21.013 1.00 90.56 218 ARG A N 1
ATOM 1802 C CA . ARG A 1 218 ? -9.644 7.130 21.328 1.00 90.56 218 ARG A CA 1
ATOM 1803 C C . ARG A 1 218 ? -10.928 6.399 21.727 1.00 90.56 218 ARG A C 1
ATOM 1805 O O . ARG A 1 218 ? -11.797 7.001 22.350 1.00 90.56 218 ARG A O 1
ATOM 1812 N N . PHE A 1 219 ? -11.047 5.122 21.366 1.00 89.12 219 PHE A N 1
ATOM 1813 C CA . PHE A 1 219 ? -12.253 4.315 21.541 1.00 89.12 219 PHE A CA 1
ATOM 1814 C C . PHE A 1 219 ? -12.048 3.104 22.447 1.00 89.12 219 PHE A C 1
ATOM 1816 O O . PHE A 1 219 ? -13.012 2.380 22.733 1.00 89.12 219 PHE A O 1
ATOM 1823 N N . GLY A 1 220 ? -10.835 2.888 22.966 1.00 66.38 220 GLY A N 1
ATOM 1824 C CA . GLY A 1 220 ? -10.678 1.891 24.004 1.00 66.38 220 GLY A CA 1
ATOM 1825 C C . GLY A 1 220 ? -9.317 1.377 24.362 1.00 66.38 220 GLY A C 1
ATOM 1826 O O . GLY A 1 220 ? -8.485 1.185 23.461 1.00 66.38 220 GLY A O 1
#

InterPro domains:
  IPR012312 Hemerythrin-like [PF01814] (80-218)
  IPR019903 Repair of iron centres family [PTHR36438] (1-218)

Radius of gyration: 19.22 Å; chains: 1; bounding box: 42×40×53 Å

Organism: NCBI:txid197479

pLDDT: mean 83.94, std 12.38, range [45.28, 98.56]

Secondary structure (DSSP, 8-state):
--GGGSBHHHHHHH-TTHHHHHHHTT--TTT-TTSBHHHH--S-HHHHHHHHHHHHHHHHHHS---GGGGGGS-HHHHHHHHIIIIIHHHHHHHHHHHHHHHH---SSHHHHHHHHHHHHHHHHHHHHHHHHHHHIIIIIHHHHHTT----SSSHHHHHHHHHHHHHHTHHHHHHHHHHHHT-GGGHHHHHHHHHHHHHHHHHHHHHHHHIIIIIGGGT-

Foldseek 3Di:
DPQQAAFLLVLLLPQLLSLVLCVVQVQCCQVRRRQGNVRRHPDDPVSVVVSVVVSVVSVVLVDDPPCVCLLVDDLLRNVVCLCVNPVVVLLSLLVSLLVLLVVDDDPDPVVNVLSVVVNVVSVVVNVLVNVLVCCCVVPVSVCVVVVHQADPVHDLVVSLVSLVVVLVCLVVLVVSLVVLVVDDPRVSSSSSSNSSSVVSNVSSVVSSCCCVPRNCVVND

Sequence (220 aa):
MNLLKQTTGQLALHHPLATQTLKQMNIDYLNNPHQKLEEAFTSTEDDMIRMSQQLIQNQCYASEQDDSNLKEYSTSQLIDYILWRYHQWHRAQLNALVELLDDTPSQHDDQQRLQSEIRAFIHAQTLDLEQHMQKEEAILFPMMQQNSAIPKPGPIQVMMREHEIHQSQFPIIDQFICRLNQTPHQALINRILVHQLNKFKVDLSIHIHIENNILFPRFG